Protein AF-0000000079811319 (afdb_homodimer)

pLDDT: mean 85.71, std 18.46, range [26.39, 98.38]

Sequence (276 aa):
MKHHLLALVACATTTLAWANPDFKNVPPSMQKSLHGISAAQFDGGVLRAQMNKPEVTELVYNTFVFHNICAQQWHDPAQFARLGLTRVELFNAAGTQGFAFDARGDVCEEMGKLGKNFRTFIGKYTQACSASTCPPQRMKHHLLALVACATTTLAWANPDFKNVPPSMQKSLHGISAAQFDGGVLRAQMNKPEVTELVYNTFVFHNICAQQWHDPAQFARLGLTRVELFNAAGTQGFAFDARGDVCEEMGKLGKNFRTFIGKYTQACSASTCPPQR

Radius of gyration: 24.32 Å; Cα contacts (8 Å, |Δi|>4): 428; chains: 2; bounding box: 76×53×53 Å

Organism: NCBI:txid164759

Foldseek 3Di:
DPPPPPPPPPPPPPPPPPPQAAEAPDDPVLVVLPPQWRYWYDDPQEIETEGAAPDDDPVNVVCCCQRRQLVCCVVPVVVNVVSNHQKYWYAYHVRPDTDMDGRDSVVSVVVVVVVVVVVVVVVVQDFDDPPPDTDDGD/DPPPPPPPPPPPPPPPPPPQAAEAPDDPVLVVLPPQWRYWYDDPQEIETEGAAQDDDPVNVVCCCQRRQLVCCVVPVVVNVVSNHQKYWYAYHVRPDTDMDGRDSVVSVVVVVVVVVVVVVVVVQDFDDPPPDTDDGD

Structure (mmCIF, N/CA/C/O backbone):
data_AF-0000000079811319-model_v1
#
loop_
_entity.id
_entity.type
_entity.pdbx_description
1 polymer 'Beta/gamma crystallin'
#
loop_
_atom_site.group_PDB
_atom_site.id
_atom_site.type_symbol
_atom_site.label_atom_id
_atom_site.label_alt_id
_atom_site.label_comp_id
_atom_site.label_asym_id
_atom_site.label_entity_id
_atom_site.label_seq_id
_atom_site.pdbx_PDB_ins_code
_atom_site.Cartn_x
_atom_site.Cartn_y
_atom_site.Cartn_z
_atom_site.occupancy
_atom_site.B_iso_or_equiv
_atom_site.auth_seq_id
_atom_site.auth_comp_id
_atom_site.auth_asym_id
_atom_site.auth_atom_id
_atom_site.pdbx_PDB_model_num
ATOM 1 N N . MET A 1 1 ? -60.812 21.734 -28.281 1 26.58 1 MET A N 1
ATOM 2 C CA . MET A 1 1 ? -59.406 22.078 -28.141 1 26.58 1 MET A CA 1
ATOM 3 C C . MET A 1 1 ? -58.812 21.453 -26.875 1 26.58 1 MET A C 1
ATOM 5 O O . MET A 1 1 ? -58.969 22 -25.781 1 26.58 1 MET A O 1
ATOM 9 N N . LYS A 1 2 ? -59 20.047 -26.781 1 38.38 2 LYS A N 1
ATOM 10 C CA . LYS A 1 2 ? -58.438 19.234 -25.703 1 38.38 2 LYS A CA 1
ATOM 11 C C . LYS A 1 2 ? -56.938 19.422 -25.578 1 38.38 2 LYS A C 1
ATOM 13 O O . LYS A 1 2 ? -56.188 19.109 -26.5 1 38.38 2 LYS A O 1
ATOM 18 N N . HIS A 1 3 ? -56.531 20.562 -24.844 1 37.53 3 HIS A N 1
ATOM 19 C CA . HIS A 1 3 ? -55.156 20.906 -24.516 1 37.53 3 HIS A CA 1
ATOM 20 C C . HIS A 1 3 ? -54.5 19.797 -23.703 1 37.53 3 HIS A C 1
ATOM 22 O O . HIS A 1 3 ? -55 19.406 -22.641 1 37.53 3 HIS A O 1
ATOM 28 N N . HIS A 1 4 ? -53.938 18.781 -24.438 1 47.53 4 HIS A N 1
ATOM 29 C CA . HIS A 1 4 ? -53.031 17.797 -23.875 1 47.53 4 HIS A CA 1
ATOM 30 C C . HIS A 1 4 ? -51.906 18.5 -23.109 1 47.53 4 HIS A C 1
ATOM 32 O O . HIS A 1 4 ? -51.156 19.312 -23.672 1 47.53 4 HIS A O 1
ATOM 38 N N . LEU A 1 5 ? -52.031 18.766 -21.797 1 42.81 5 LEU A N 1
ATOM 39 C CA . LEU A 1 5 ? -51.031 19.188 -20.859 1 42.81 5 LEU A CA 1
ATOM 40 C C . LEU A 1 5 ? -49.875 18.188 -20.812 1 42.81 5 LEU A C 1
ATOM 42 O O . LEU A 1 5 ? -50.062 17.031 -20.422 1 42.81 5 LEU A O 1
ATOM 46 N N . LEU A 1 6 ? -49 18.219 -21.812 1 41.72 6 LEU A N 1
ATOM 47 C CA . LEU A 1 6 ? -47.719 17.484 -21.719 1 41.72 6 LEU A CA 1
ATOM 48 C C . LEU A 1 6 ? -46.938 17.922 -20.5 1 41.72 6 LEU A C 1
ATOM 50 O O . LEU A 1 6 ? -46.5 19.062 -20.406 1 41.72 6 LEU A O 1
ATOM 54 N N . ALA A 1 7 ? -47.219 17.297 -19.359 1 42.28 7 ALA A N 1
ATOM 55 C CA . ALA A 1 7 ? -46.375 17.484 -18.172 1 42.28 7 ALA A CA 1
ATOM 56 C C . ALA A 1 7 ? -44.938 17.094 -18.453 1 42.28 7 ALA A C 1
ATOM 58 O O . ALA A 1 7 ? -44.656 15.938 -18.828 1 42.28 7 ALA A O 1
ATOM 59 N N . LEU A 1 8 ? -44.125 18.078 -18.906 1 43.19 8 LEU A N 1
ATOM 60 C CA . LEU A 1 8 ? -42.688 17.922 -18.984 1 43.19 8 LEU A CA 1
ATOM 61 C C . LEU A 1 8 ? -42.125 17.453 -17.641 1 43.19 8 LEU A C 1
ATOM 63 O O . LEU A 1 8 ? -42.219 18.172 -16.641 1 43.19 8 LEU A O 1
ATOM 67 N N . VAL A 1 9 ? -42.031 16.156 -17.453 1 44.62 9 VAL A N 1
ATOM 68 C CA . VAL A 1 9 ? -41.312 15.586 -16.312 1 44.62 9 VAL A CA 1
ATOM 69 C C . VAL A 1 9 ? -39.875 16.047 -16.344 1 44.62 9 VAL A C 1
ATOM 71 O O . VAL A 1 9 ? -39.125 15.742 -17.297 1 44.62 9 VAL A O 1
ATOM 74 N N . ALA A 1 10 ? -39.594 17.219 -15.758 1 41.16 10 ALA A N 1
ATOM 75 C CA . ALA A 1 10 ? -38.219 17.656 -15.516 1 41.16 10 ALA A CA 1
ATOM 76 C C . ALA A 1 10 ? -37.438 16.594 -14.75 1 41.16 10 ALA A C 1
ATOM 78 O O . ALA A 1 10 ? -37.75 16.297 -13.602 1 41.16 10 ALA A O 1
ATOM 79 N N . CYS A 1 11 ? -36.875 15.641 -15.43 1 36.53 11 CYS A N 1
ATOM 80 C CA . CYS A 1 11 ? -35.875 14.766 -14.844 1 36.53 11 CYS A CA 1
ATOM 81 C C . CYS A 1 11 ? -34.719 15.578 -14.234 1 36.53 11 CYS A C 1
ATOM 83 O O . CYS A 1 11 ? -33.969 16.219 -14.961 1 36.53 11 CYS A O 1
ATOM 85 N N . ALA A 1 12 ? -34.938 16.094 -13.047 1 39.47 12 ALA A N 1
ATOM 86 C CA . ALA A 1 12 ? -33.781 16.625 -12.289 1 39.47 12 ALA A CA 1
ATOM 87 C C . ALA A 1 12 ? -32.625 15.633 -12.25 1 39.47 12 ALA A C 1
ATOM 89 O O . ALA A 1 12 ? -32.75 14.547 -11.68 1 39.47 12 ALA A O 1
ATOM 90 N N . THR A 1 13 ? -31.875 15.57 -13.297 1 38.94 13 THR A N 1
ATOM 91 C CA . THR A 1 13 ? -30.594 14.867 -13.203 1 38.94 13 THR A CA 1
ATOM 92 C C . THR A 1 13 ? -29.828 15.32 -11.969 1 38.94 13 THR A C 1
ATOM 94 O O . THR A 1 13 ? -29.453 16.484 -11.859 1 38.94 13 THR A O 1
ATOM 97 N N . THR A 1 14 ? -30.156 14.844 -10.789 1 41.91 14 THR A N 1
ATOM 98 C CA . THR A 1 14 ? -29.219 15 -9.695 1 41.91 14 THR A CA 1
ATOM 99 C C . THR A 1 14 ? -27.812 14.57 -10.125 1 41.91 14 THR A C 1
ATOM 101 O O . THR A 1 14 ? -27.578 13.391 -10.406 1 41.91 14 THR A O 1
ATOM 104 N N . THR A 1 15 ? -27.141 15.328 -10.914 1 37.97 15 THR A N 1
ATOM 105 C CA . THR A 1 15 ? -25.719 15.062 -11.07 1 37.97 15 THR A CA 1
ATOM 106 C C . THR A 1 15 ? -25.078 14.727 -9.727 1 37.97 15 THR A C 1
ATOM 108 O O . THR A 1 15 ? -25.281 15.445 -8.742 1 37.97 15 THR A O 1
ATOM 111 N N . LEU A 1 16 ? -25.109 13.492 -9.344 1 41.97 16 LEU A N 1
ATOM 112 C CA . LEU A 1 16 ? -24.156 13.164 -8.281 1 41.97 16 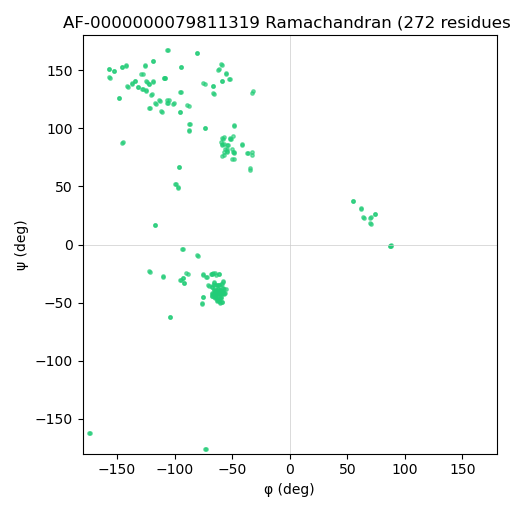LEU A CA 1
ATOM 113 C C . LEU A 1 16 ? -22.875 13.969 -8.43 1 41.97 16 LEU A C 1
ATOM 115 O O . LEU A 1 16 ? -22.141 13.797 -9.398 1 41.97 16 LEU A O 1
ATOM 119 N N . ALA A 1 17 ? -22.844 15.242 -8.289 1 39.66 17 ALA A N 1
ATOM 120 C CA . ALA A 1 17 ? -21.656 16.078 -8.242 1 39.66 17 ALA A CA 1
ATOM 121 C C . ALA A 1 17 ? -20.516 15.375 -7.488 1 39.66 17 ALA A C 1
ATOM 123 O O . ALA A 1 17 ? -20.688 14.992 -6.332 1 39.66 17 ALA A O 1
ATOM 124 N N . TRP A 1 18 ? -19.797 14.461 -8.055 1 47.38 18 TRP A N 1
ATOM 125 C CA . TRP A 1 18 ? -18.516 14.18 -7.406 1 47.38 18 TRP A CA 1
ATOM 126 C C . TRP A 1 18 ? -17.938 15.445 -6.777 1 47.38 18 TRP A C 1
ATOM 128 O O . TRP A 1 18 ? -17.688 16.422 -7.473 1 47.38 18 TRP A O 1
ATOM 138 N N . ALA A 1 19 ? -18.391 15.883 -5.688 1 54.03 19 ALA A N 1
ATOM 139 C CA . ALA A 1 19 ? -18.047 17.141 -5.027 1 54.03 19 ALA A CA 1
ATOM 140 C C . ALA A 1 19 ? -16.531 17.328 -4.945 1 54.03 19 ALA A C 1
ATOM 142 O O . ALA A 1 19 ? -15.797 16.391 -4.633 1 54.03 19 ALA A O 1
ATOM 143 N N . ASN A 1 20 ? -15.891 18.125 -5.758 1 70.81 20 ASN A N 1
ATOM 144 C CA . ASN A 1 20 ? -14.5 18.562 -5.652 1 70.81 20 ASN A CA 1
ATOM 145 C C . ASN A 1 20 ? -14.055 18.672 -4.199 1 70.81 20 ASN A C 1
ATOM 147 O O . ASN A 1 20 ? -14.844 19.062 -3.334 1 70.81 20 ASN A O 1
ATOM 151 N N . PRO A 1 21 ? -12.891 18.094 -3.938 1 82.5 21 PRO A N 1
ATOM 152 C CA . PRO A 1 21 ? -12.453 18.219 -2.545 1 82.5 21 PRO A CA 1
ATOM 153 C C . PRO A 1 21 ? -12.445 19.672 -2.062 1 82.5 21 PRO A C 1
ATOM 155 O O . PRO A 1 21 ? -12.242 20.578 -2.859 1 82.5 21 PRO A O 1
ATOM 158 N N . ASP A 1 22 ? -12.797 19.922 -0.883 1 92 22 ASP A N 1
ATOM 159 C CA . ASP A 1 22 ? -12.758 21.234 -0.231 1 92 22 ASP A CA 1
ATOM 160 C C . ASP A 1 22 ? -11.398 21.484 0.409 1 92 22 ASP A C 1
ATOM 162 O O . ASP A 1 22 ? -11.125 21 1.514 1 92 22 ASP A O 1
ATOM 166 N N . PHE A 1 23 ? -10.555 22.188 -0.285 1 95.62 23 PHE A N 1
ATOM 167 C CA . PHE A 1 23 ? -9.219 22.484 0.22 1 95.62 23 PHE A CA 1
ATOM 168 C C . PHE A 1 23 ? -9.117 23.922 0.694 1 95.62 23 PHE A C 1
ATOM 170 O O . PHE A 1 23 ? -9.445 24.844 -0.049 1 95.62 23 PHE A O 1
ATOM 177 N N . LYS A 1 24 ? -8.734 24.078 1.87 1 96.69 24 LYS A N 1
ATOM 178 C CA . LYS A 1 24 ? -8.508 25.406 2.443 1 96.69 24 LYS A CA 1
ATOM 179 C C . LYS A 1 24 ? -7.027 25.641 2.705 1 96.69 24 LYS A C 1
ATOM 181 O O . LYS A 1 24 ? -6.406 24.938 3.506 1 96.69 24 LYS A O 1
ATOM 186 N N . ASN A 1 25 ? -6.395 26.594 2.023 1 96.62 25 ASN A N 1
ATOM 187 C CA . ASN A 1 25 ? -5.012 27.016 2.209 1 96.62 25 ASN A CA 1
ATOM 188 C C . ASN A 1 25 ? -4.031 25.891 1.896 1 96.62 25 ASN A C 1
ATOM 190 O O . ASN A 1 25 ? -2.943 25.844 2.473 1 96.62 25 ASN A O 1
ATOM 194 N N . VAL A 1 26 ? -4.41 24.953 1.11 1 96.56 26 VAL A N 1
ATOM 195 C CA . VAL A 1 26 ? -3.52 23.859 0.715 1 96.56 26 VAL A CA 1
ATOM 196 C C . VAL A 1 26 ? -2.748 24.266 -0.542 1 96.56 26 VAL A C 1
ATOM 198 O O . VAL A 1 26 ? -3.348 24.547 -1.582 1 96.56 26 VAL A O 1
ATOM 201 N N . PRO A 1 27 ? -1.445 24.281 -0.383 1 94.25 27 PRO A N 1
ATOM 202 C CA . PRO A 1 27 ? -0.674 24.641 -1.574 1 94.25 27 PRO A CA 1
ATOM 203 C C . PRO A 1 27 ? -0.994 23.75 -2.775 1 94.25 27 PRO A C 1
ATOM 205 O O . PRO A 1 27 ? -1.203 22.547 -2.619 1 94.25 27 PRO A O 1
ATOM 208 N N . PRO A 1 28 ? -0.945 24.281 -4.004 1 91.31 28 PRO A N 1
ATOM 209 C CA . PRO A 1 28 ? -1.26 23.516 -5.207 1 91.31 28 PRO A CA 1
ATOM 210 C C . PRO A 1 28 ? -0.373 22.281 -5.371 1 91.31 28 PRO A C 1
ATOM 212 O O . PRO A 1 28 ? -0.847 21.219 -5.801 1 91.31 28 PRO A O 1
ATOM 215 N N . SER A 1 29 ? 0.838 22.422 -5.012 1 88.62 29 SER A N 1
ATOM 216 C CA . SER A 1 29 ? 1.782 21.312 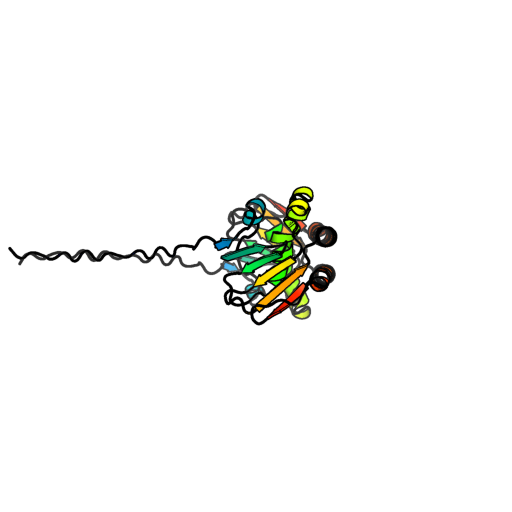-5.164 1 88.62 29 SER A CA 1
ATOM 217 C C . SER A 1 29 ? 1.395 20.141 -4.285 1 88.62 29 SER A C 1
ATOM 219 O O . SER A 1 29 ? 1.738 18.984 -4.586 1 88.62 29 SER A O 1
ATOM 221 N N . MET A 1 30 ? 0.666 20.391 -3.215 1 91.94 30 MET A N 1
ATOM 222 C CA . MET A 1 30 ? 0.247 19.328 -2.309 1 91.94 30 MET A CA 1
ATOM 223 C C . MET A 1 30 ? -1.1 18.75 -2.732 1 91.94 30 MET A C 1
ATOM 225 O O . MET A 1 30 ? -1.4 17.594 -2.445 1 91.94 30 MET A O 1
ATOM 229 N N . GLN A 1 31 ? -1.878 19.453 -3.408 1 93.31 31 GLN A N 1
ATOM 230 C CA . GLN A 1 31 ? -3.234 19.047 -3.758 1 93.31 31 GLN A CA 1
ATOM 231 C C . GLN A 1 31 ? -3.225 17.828 -4.688 1 93.31 31 GLN A C 1
ATOM 233 O O . GLN A 1 31 ? -4.066 16.938 -4.562 1 93.31 31 GLN A O 1
ATOM 238 N N . LYS A 1 32 ? -2.238 17.781 -5.484 1 85.44 32 LYS A N 1
ATOM 239 C CA . LYS A 1 32 ? -2.154 16.719 -6.48 1 85.44 32 LYS A CA 1
ATOM 240 C C . LYS A 1 32 ? -1.935 15.352 -5.82 1 85.44 32 LYS A C 1
ATOM 242 O O . LYS A 1 32 ? -2.338 14.32 -6.359 1 85.44 32 LYS A O 1
ATOM 247 N N . SER A 1 33 ? -1.39 15.375 -4.691 1 89.44 33 SER A N 1
ATOM 248 C CA . SER A 1 33 ? -1.042 14.125 -4.027 1 89.44 33 SER A CA 1
ATOM 249 C C . SER A 1 33 ? -2.162 13.664 -3.102 1 89.44 33 SER A C 1
ATOM 251 O O . SER A 1 33 ? -2.107 12.555 -2.561 1 89.44 33 SER A O 1
ATOM 253 N N . LEU A 1 34 ? -3.199 14.406 -2.943 1 93.25 34 LEU A N 1
ATOM 254 C CA . LEU A 1 34 ? -4.246 14.109 -1.969 1 93.25 34 LEU A CA 1
ATOM 255 C C . LEU A 1 34 ? -5.434 13.422 -2.635 1 93.25 34 LEU A C 1
ATOM 257 O O . LEU A 1 34 ? -6.582 13.797 -2.398 1 93.25 34 LEU A O 1
ATOM 261 N N . HIS A 1 35 ? -5.074 12.398 -3.33 1 84.94 35 HIS A N 1
ATOM 262 C CA . HIS A 1 35 ? -6.133 11.586 -3.912 1 84.94 35 HIS A CA 1
ATOM 263 C C . HIS A 1 35 ? -6.945 10.883 -2.828 1 84.94 35 HIS A C 1
ATOM 265 O O . HIS A 1 35 ? -6.383 10.391 -1.847 1 84.94 35 HIS A O 1
ATOM 271 N N . GLY A 1 36 ? -8.266 10.922 -3.031 1 85.69 36 GLY A N 1
ATOM 272 C CA . GLY A 1 36 ? -9.141 10.234 -2.09 1 85.69 36 GLY A CA 1
ATOM 273 C C . GLY A 1 36 ? -9.523 11.094 -0.896 1 85.69 36 GLY A C 1
ATOM 274 O O . GLY A 1 36 ? -10.289 10.656 -0.035 1 85.69 36 GLY A O 1
ATOM 275 N N . ILE A 1 37 ? -9.039 12.258 -0.847 1 94.31 37 ILE A N 1
ATOM 276 C CA . ILE A 1 37 ? -9.32 13.172 0.255 1 94.31 37 ILE A CA 1
ATOM 277 C C . ILE A 1 37 ? -10.484 14.094 -0.12 1 94.31 37 ILE A C 1
ATOM 279 O O . ILE A 1 37 ? -10.508 14.656 -1.217 1 94.31 37 ILE A O 1
ATOM 283 N N . SER A 1 38 ? -11.406 14.18 0.772 1 95.38 38 SER A N 1
ATOM 284 C CA . SER A 1 38 ? -12.609 14.953 0.49 1 95.38 38 SER A CA 1
ATOM 285 C C . SER A 1 38 ? -12.461 16.391 0.966 1 95.38 38 SER A C 1
ATOM 287 O O . SER A 1 38 ? -13.094 17.297 0.422 1 95.38 38 SER A O 1
ATOM 289 N N . ALA A 1 39 ? -11.703 16.531 1.947 1 96.94 39 ALA A N 1
ATOM 290 C CA . ALA A 1 39 ? -11.453 17.875 2.486 1 96.94 39 ALA A CA 1
ATOM 291 C C . ALA A 1 39 ? -10.078 17.938 3.158 1 96.94 39 ALA A C 1
ATOM 293 O O . ALA A 1 39 ? -9.602 16.938 3.701 1 96.94 39 ALA A O 1
ATOM 294 N N . ALA A 1 40 ? -9.484 19.188 3.076 1 98.19 40 ALA A N 1
ATOM 295 C CA . ALA A 1 40 ? -8.195 19.375 3.746 1 98.19 40 ALA A CA 1
ATOM 296 C C . ALA A 1 40 ? -7.957 20.844 4.062 1 98.19 40 ALA A C 1
ATOM 298 O O . ALA A 1 40 ? -8.469 21.734 3.373 1 98.19 40 ALA A O 1
ATOM 299 N N . GLN A 1 41 ? -7.246 21.031 5.062 1 97.75 41 GLN A N 1
ATOM 300 C CA . GLN A 1 41 ? -6.805 22.359 5.477 1 97.75 41 GLN A CA 1
ATOM 301 C C . GLN A 1 41 ? -5.34 22.344 5.895 1 97.75 41 GLN A C 1
ATOM 303 O O . GLN A 1 41 ? -4.883 21.391 6.551 1 97.75 41 GLN A O 1
ATOM 308 N N . PHE A 1 42 ? -4.672 23.328 5.496 1 97.56 42 PHE A N 1
ATOM 309 C CA . PHE A 1 42 ? -3.262 23.469 5.836 1 97.56 42 PHE A CA 1
ATOM 310 C C . PHE A 1 42 ? -3.016 24.781 6.59 1 97.56 42 PHE A C 1
ATOM 312 O O . PHE A 1 42 ? -3.275 25.859 6.066 1 97.56 42 PHE A O 1
ATOM 319 N N . ASP A 1 43 ? -2.561 24.609 7.816 1 95.81 43 ASP A N 1
ATOM 320 C CA . ASP A 1 43 ? -2.285 25.781 8.664 1 95.81 43 ASP A CA 1
ATOM 321 C C . ASP A 1 43 ? -1.122 25.5 9.609 1 95.81 43 ASP A C 1
ATOM 323 O O . ASP A 1 43 ? -1.127 24.5 10.336 1 95.81 43 ASP A O 1
ATOM 327 N N . GLY A 1 44 ? -0.089 26.422 9.57 1 93.88 44 GLY A N 1
ATOM 328 C CA . GLY A 1 44 ? 1.019 26.328 10.508 1 93.88 44 GLY A CA 1
ATOM 329 C C . GLY A 1 44 ? 1.807 25.031 10.375 1 93.88 44 GLY A C 1
ATOM 330 O O . GLY A 1 44 ? 2.232 24.453 11.375 1 93.88 44 GLY A O 1
ATOM 331 N N . GLY A 1 45 ? 1.89 24.484 9.195 1 95.25 45 GLY A N 1
ATOM 332 C CA . GLY A 1 45 ? 2.656 23.281 8.961 1 95.25 45 GLY A CA 1
ATOM 333 C C . GLY A 1 45 ? 1.854 22.016 9.188 1 95.25 45 GLY A C 1
ATOM 334 O O . GLY A 1 45 ? 2.377 20.906 9.039 1 95.25 45 GLY A O 1
ATOM 335 N N . VAL A 1 46 ? 0.57 22.203 9.586 1 96.62 46 VAL A N 1
ATOM 336 C CA . VAL A 1 46 ? -0.279 21.047 9.852 1 96.62 46 VAL A CA 1
ATOM 337 C C . VAL A 1 46 ? -1.287 20.875 8.719 1 96.62 46 VAL A C 1
ATOM 339 O O . VAL A 1 46 ? -2.043 21.797 8.406 1 96.62 46 VAL A O 1
ATOM 342 N N . LEU A 1 47 ? -1.265 19.734 8.094 1 97.69 47 LEU A N 1
ATOM 343 C CA . LEU A 1 47 ? -2.301 19.359 7.141 1 97.69 47 LEU A CA 1
ATOM 344 C C . LEU A 1 47 ? -3.373 18.516 7.82 1 97.69 47 LEU A C 1
ATOM 346 O O . LEU A 1 47 ? -3.096 17.391 8.273 1 97.69 47 LEU A O 1
ATOM 350 N N . ARG A 1 48 ? -4.496 19.016 7.914 1 98.06 48 ARG A N 1
ATOM 351 C CA . ARG A 1 48 ? -5.645 18.234 8.375 1 98.06 48 ARG A CA 1
ATOM 352 C C . ARG A 1 48 ? -6.504 17.781 7.195 1 98.06 48 ARG A C 1
ATOM 354 O O . ARG A 1 48 ? -7.016 18.609 6.441 1 98.06 48 ARG A O 1
ATOM 361 N N . ALA A 1 49 ? -6.68 16.516 7.047 1 98.19 49 ALA A N 1
ATOM 362 C CA . ALA A 1 49 ? -7.406 15.945 5.914 1 98.19 49 ALA A CA 1
ATOM 363 C C . ALA A 1 49 ? -8.531 15.031 6.383 1 98.19 49 ALA A C 1
ATOM 365 O O . ALA A 1 49 ? -8.461 14.469 7.48 1 98.19 49 ALA A O 1
ATOM 366 N N . GLN A 1 50 ? -9.516 14.938 5.516 1 97.75 50 GLN A N 1
ATOM 367 C CA . GLN A 1 50 ? -10.664 14.078 5.77 1 97.75 50 GLN A CA 1
ATOM 368 C C . GLN A 1 50 ? -10.977 13.203 4.555 1 97.75 50 GLN A C 1
ATOM 370 O O . GLN A 1 50 ? -10.938 13.68 3.418 1 97.75 50 GLN A O 1
ATOM 375 N N . MET A 1 51 ? -11.211 11.992 4.902 1 96.12 51 MET A N 1
ATOM 376 C CA . MET A 1 51 ? -11.617 11.109 3.809 1 96.12 51 MET A CA 1
ATOM 377 C C . MET A 1 51 ? -13.109 10.797 3.883 1 96.12 51 MET A C 1
ATOM 379 O O . MET A 1 51 ? -13.758 11.094 4.887 1 96.12 51 MET A O 1
ATOM 383 N N . ASN A 1 52 ? -13.609 10.219 2.785 1 94.12 52 ASN A N 1
ATOM 384 C CA . ASN A 1 52 ? -15.023 9.867 2.719 1 94.12 52 ASN A CA 1
ATOM 385 C C . ASN A 1 52 ? -15.25 8.398 3.059 1 94.12 52 ASN A C 1
ATOM 387 O O . ASN A 1 52 ? -15.898 7.672 2.299 1 94.12 52 ASN A O 1
ATOM 391 N N . LYS A 1 53 ? -14.695 7.938 4.109 1 92.75 53 LYS A N 1
ATOM 392 C CA . LYS A 1 53 ? -14.859 6.59 4.652 1 92.75 53 LYS A CA 1
ATOM 393 C C . LYS A 1 53 ? -15.25 6.633 6.129 1 92.75 53 LYS A C 1
ATOM 395 O O . LYS A 1 53 ? -14.82 7.527 6.859 1 92.75 53 LYS A O 1
ATOM 400 N N . PRO A 1 54 ? -16.031 5.68 6.504 1 95.56 54 PRO A N 1
ATOM 401 C CA . PRO A 1 54 ? -16.484 5.711 7.895 1 95.56 54 PRO A CA 1
ATOM 402 C C . PRO A 1 54 ? -15.359 5.488 8.898 1 95.56 54 PRO A C 1
ATOM 404 O O . PRO A 1 54 ? -15.461 5.891 10.055 1 95.56 54 PRO A O 1
ATOM 407 N N . GLU A 1 55 ? -14.273 4.785 8.391 1 96.12 55 GLU A N 1
ATOM 408 C CA . GLU A 1 55 ? -13.148 4.48 9.266 1 96.12 55 GLU A CA 1
ATOM 409 C C . GLU A 1 55 ? -11.82 4.613 8.523 1 96.12 55 GLU A C 1
ATOM 411 O O . GLU A 1 55 ? -11.703 4.203 7.371 1 96.12 55 GLU A O 1
ATOM 416 N N . VAL A 1 56 ? -10.875 5.23 9.219 1 95.69 56 VAL A N 1
ATOM 417 C CA . VAL A 1 56 ? -9.492 5.18 8.758 1 95.69 56 VAL A CA 1
ATOM 418 C C . VAL A 1 56 ? -8.805 3.936 9.32 1 95.69 56 VAL A C 1
ATOM 420 O O . VAL A 1 56 ? -8.352 3.934 10.469 1 95.69 56 VAL A O 1
ATOM 423 N N . THR A 1 57 ? -8.633 2.957 8.492 1 89.81 57 THR A N 1
ATOM 424 C CA . THR A 1 57 ? -7.938 1.751 8.922 1 89.81 57 THR A CA 1
ATOM 425 C C . THR A 1 57 ? -6.426 1.959 8.891 1 89.81 57 THR A C 1
ATOM 427 O O . THR A 1 57 ? -5.941 2.918 8.281 1 89.81 57 THR A O 1
ATOM 430 N N . GLU A 1 58 ? -5.738 1.109 9.508 1 86.31 58 GLU A N 1
ATOM 431 C CA . GLU A 1 58 ? -4.281 1.174 9.484 1 86.31 58 GLU A CA 1
ATOM 432 C C . GLU A 1 58 ? -3.752 1.067 8.055 1 86.31 58 GLU A C 1
ATOM 434 O O . GLU A 1 58 ? -2.797 1.756 7.684 1 86.31 58 GLU A O 1
ATOM 439 N N . LEU A 1 59 ? -4.348 0.224 7.273 1 81.06 59 LEU A N 1
ATOM 440 C CA . LEU A 1 59 ? -3.9 0.038 5.898 1 81.06 59 LEU A CA 1
ATOM 441 C C . LEU A 1 59 ? -4.066 1.323 5.094 1 81.06 59 LEU A C 1
ATOM 443 O O . LEU A 1 59 ? -3.152 1.736 4.379 1 81.06 59 LEU A O 1
ATOM 447 N N . VAL A 1 60 ? -5.191 1.882 5.215 1 85.44 60 VAL A N 1
ATOM 448 C CA . VAL A 1 60 ? -5.469 3.127 4.508 1 85.44 60 VAL A CA 1
ATOM 449 C C . VAL A 1 60 ? -4.504 4.215 4.977 1 85.44 60 VAL A C 1
ATOM 451 O O . VAL A 1 60 ? -3.932 4.941 4.16 1 85.44 60 VAL A O 1
ATOM 454 N N . TYR A 1 61 ? -4.375 4.281 6.266 1 93 61 TYR A N 1
ATOM 455 C CA . TYR A 1 61 ? -3.514 5.289 6.871 1 93 61 TYR A CA 1
ATOM 456 C C . TYR A 1 61 ? -2.072 5.125 6.406 1 93 61 TYR A C 1
ATOM 458 O O . TYR A 1 61 ? -1.436 6.09 5.98 1 93 61 TYR A O 1
ATOM 466 N N . ASN A 1 62 ? -1.543 3.939 6.473 1 89.56 62 ASN A N 1
ATOM 467 C CA . ASN A 1 62 ? -0.169 3.668 6.066 1 89.56 62 ASN A CA 1
ATOM 468 C C . ASN A 1 62 ? 0.054 3.996 4.59 1 89.56 62 ASN A C 1
ATOM 470 O O . ASN A 1 62 ? 1.095 4.543 4.223 1 89.56 62 ASN A O 1
ATOM 474 N N . THR A 1 63 ? -0.919 3.68 3.797 1 85.44 63 THR A N 1
ATOM 475 C CA . THR A 1 63 ? -0.846 3.996 2.375 1 85.44 63 THR A CA 1
ATOM 476 C C . THR A 1 63 ? -0.816 5.508 2.158 1 85.44 63 THR A C 1
ATOM 478 O O . THR A 1 63 ? -0.028 6.008 1.354 1 85.44 63 THR A O 1
ATOM 481 N N . PHE A 1 64 ? -1.65 6.176 2.828 1 92.19 64 PHE A N 1
ATOM 482 C CA . PHE A 1 64 ? -1.712 7.629 2.736 1 92.19 64 PHE A CA 1
ATOM 483 C C . PHE A 1 64 ? -0.376 8.258 3.119 1 92.19 64 PHE A C 1
ATOM 485 O O . PHE A 1 64 ? 0.147 9.109 2.396 1 92.19 64 PHE A O 1
ATOM 492 N N . VAL A 1 65 ? 0.175 7.832 4.266 1 94.62 65 VAL A N 1
ATOM 493 C CA . VAL A 1 65 ? 1.437 8.383 4.754 1 94.62 65 VAL A CA 1
ATOM 494 C C . VAL A 1 65 ? 2.547 8.109 3.742 1 94.62 65 VAL A C 1
ATOM 496 O O . VAL A 1 65 ? 3.328 9.008 3.414 1 94.62 65 VAL A O 1
ATOM 499 N N . PHE A 1 66 ? 2.547 6.996 3.227 1 90.31 66 PHE A N 1
ATOM 500 C CA . PHE A 1 66 ? 3.631 6.574 2.35 1 90.31 66 PHE A CA 1
ATOM 501 C C . PHE A 1 66 ? 3.502 7.223 0.976 1 90.31 66 PHE A C 1
ATOM 503 O O . PHE A 1 66 ? 4.422 7.902 0.515 1 90.31 66 PHE A O 1
ATOM 510 N N . HIS A 1 67 ? 2.338 7.117 0.4 1 88.25 67 HIS A N 1
ATOM 511 C CA . HIS A 1 67 ? 2.199 7.473 -1.007 1 88.25 67 HIS A CA 1
ATOM 512 C C . HIS A 1 67 ? 1.803 8.938 -1.169 1 88.25 67 HIS A C 1
ATOM 514 O O . HIS A 1 67 ? 2.201 9.586 -2.137 1 88.25 67 HIS A O 1
ATOM 520 N N . ASN A 1 68 ? 1.049 9.414 -0.25 1 92.19 68 ASN A N 1
ATOM 521 C CA . ASN A 1 68 ? 0.525 10.766 -0.45 1 92.19 68 ASN A CA 1
ATOM 522 C C . ASN A 1 68 ? 1.401 11.812 0.229 1 92.19 68 ASN A C 1
ATOM 524 O O . ASN A 1 68 ? 1.494 12.945 -0.241 1 92.19 68 ASN A O 1
ATOM 528 N N . ILE A 1 69 ? 2.016 11.43 1.295 1 95.44 69 ILE A N 1
ATOM 529 C CA . ILE A 1 69 ? 2.75 12.414 2.08 1 95.44 69 ILE A CA 1
ATOM 530 C C . ILE A 1 69 ? 4.25 12.266 1.825 1 95.44 69 ILE A C 1
ATOM 532 O O . ILE A 1 69 ? 4.852 13.086 1.138 1 95.44 69 ILE A O 1
ATOM 536 N N . CYS A 1 70 ? 4.805 11.117 2.166 1 95.38 70 CYS A N 1
ATOM 537 C CA . CYS A 1 70 ? 6.258 10.977 2.146 1 95.38 70 CYS A CA 1
ATOM 538 C C . CYS A 1 70 ? 6.773 10.844 0.719 1 95.38 70 CYS A C 1
ATOM 540 O O . CYS A 1 70 ? 7.898 11.25 0.421 1 95.38 70 CYS A O 1
ATOM 542 N N . ALA A 1 71 ? 5.992 10.383 -0.126 1 92.06 71 ALA A N 1
ATOM 543 C CA . ALA A 1 71 ? 6.398 10.297 -1.526 1 92.06 71 ALA A CA 1
ATOM 544 C C . ALA A 1 71 ? 6.781 11.672 -2.072 1 92.06 71 ALA A C 1
ATOM 546 O O . ALA A 1 71 ? 7.664 11.781 -2.928 1 92.06 71 ALA A O 1
ATOM 547 N N . GLN A 1 72 ? 6.188 12.672 -1.604 1 92.38 72 GLN A N 1
ATOM 548 C CA . GLN A 1 72 ? 6.527 14.023 -2.037 1 92.38 72 GLN A CA 1
ATOM 549 C C . GLN A 1 72 ? 7.957 14.383 -1.648 1 92.38 72 GLN A C 1
ATOM 551 O O . GLN A 1 72 ? 8.664 15.047 -2.406 1 92.38 72 GLN A O 1
ATOM 556 N N . GLN A 1 73 ? 8.289 13.953 -0.454 1 93.88 73 GLN A N 1
ATOM 557 C CA . GLN A 1 73 ? 9.656 14.188 0.007 1 93.88 73 GLN A CA 1
ATOM 558 C C . GLN A 1 73 ? 10.664 13.438 -0.86 1 93.88 73 GLN A C 1
ATOM 560 O O . GLN A 1 73 ? 11.727 13.961 -1.181 1 93.88 73 GLN A O 1
ATOM 565 N N . TRP A 1 74 ? 10.352 12.25 -1.261 1 91.94 74 TRP A N 1
ATOM 566 C CA . TRP A 1 74 ? 11.258 11.445 -2.072 1 91.94 74 TRP A CA 1
ATOM 567 C C . TRP A 1 74 ? 11.367 12 -3.486 1 91.94 74 TRP A C 1
ATOM 569 O O . TRP A 1 74 ? 12.445 11.969 -4.094 1 91.94 74 TRP A O 1
ATOM 579 N N . HIS A 1 75 ? 10.273 12.531 -4.004 1 90.25 75 HIS A N 1
ATOM 580 C CA . HIS A 1 75 ? 10.234 13.055 -5.363 1 90.25 75 HIS A CA 1
ATOM 581 C C . HIS A 1 75 ? 10.938 14.398 -5.457 1 90.25 75 HIS A C 1
ATOM 583 O O . HIS A 1 75 ? 11.672 14.656 -6.418 1 90.25 75 HIS A O 1
ATOM 589 N N . ASP A 1 76 ? 10.648 15.242 -4.512 1 93.38 76 ASP A N 1
ATOM 590 C CA . ASP A 1 76 ? 11.211 16.594 -4.504 1 93.38 76 ASP A CA 1
ATOM 591 C C . ASP A 1 76 ? 11.477 17.062 -3.08 1 93.38 76 ASP A C 1
ATOM 593 O O . ASP A 1 76 ? 10.688 17.828 -2.514 1 93.38 76 ASP A O 1
ATOM 597 N N . PRO A 1 77 ? 12.648 16.766 -2.553 1 93.81 77 PRO A N 1
ATOM 598 C CA . PRO A 1 77 ? 12.969 17.094 -1.162 1 93.81 77 PRO A CA 1
ATOM 599 C C . PRO A 1 77 ? 12.977 18.594 -0.899 1 93.81 77 PRO A C 1
ATOM 601 O O . PRO A 1 77 ? 12.578 19.047 0.178 1 93.81 77 PRO A O 1
ATOM 604 N N . ALA A 1 78 ? 13.414 19.312 -1.898 1 95 78 ALA A N 1
ATOM 605 C CA . ALA A 1 78 ? 13.484 20.75 -1.716 1 95 78 ALA A CA 1
ATOM 606 C C . ALA A 1 78 ? 12.086 21.359 -1.604 1 95 78 ALA A C 1
ATOM 608 O O . ALA A 1 78 ? 11.828 22.188 -0.734 1 95 78 ALA A O 1
ATOM 609 N N . GLN A 1 79 ? 11.242 20.938 -2.445 1 93.81 79 GLN A N 1
ATOM 610 C CA . GLN A 1 79 ? 9.867 21.422 -2.393 1 93.81 79 GLN A CA 1
ATOM 611 C C . GLN A 1 79 ? 9.18 20.984 -1.1 1 93.81 79 GLN A C 1
ATOM 613 O O . GLN A 1 79 ? 8.422 21.766 -0.502 1 93.81 79 GLN A O 1
ATOM 618 N N . PHE A 1 80 ? 9.422 19.797 -0.745 1 95.31 80 PHE A N 1
ATOM 619 C CA . PHE A 1 80 ? 8.844 19.281 0.491 1 95.31 80 PHE A CA 1
ATOM 620 C C . PHE A 1 80 ? 9.266 20.125 1.683 1 95.31 80 PHE A C 1
ATOM 622 O O . PHE A 1 80 ? 8.445 20.469 2.531 1 95.31 80 PHE A O 1
ATOM 629 N N . ALA A 1 81 ? 10.516 20.516 1.695 1 94.88 81 ALA A N 1
ATOM 630 C CA . ALA A 1 81 ? 11.047 21.328 2.783 1 94.88 81 ALA A CA 1
ATOM 631 C C . ALA A 1 81 ? 10.406 22.703 2.797 1 94.88 81 ALA A C 1
ATOM 633 O O . ALA A 1 81 ? 10.125 23.266 3.863 1 94.88 81 ALA A O 1
ATOM 634 N N . ARG A 1 82 ? 10.102 23.25 1.687 1 94.75 82 ARG A N 1
ATOM 635 C CA . ARG A 1 82 ? 9.539 24.594 1.572 1 94.75 82 ARG A CA 1
ATOM 636 C C . ARG A 1 82 ? 8.102 24.625 2.061 1 94.75 82 ARG A C 1
ATOM 638 O O . ARG A 1 82 ? 7.605 25.672 2.492 1 94.75 82 ARG A O 1
ATOM 645 N N . LEU A 1 83 ? 7.438 23.547 1.959 1 93.62 83 LEU A N 1
ATOM 646 C CA . LEU A 1 83 ? 6.059 23.469 2.434 1 93.62 83 LEU A CA 1
ATOM 647 C C . LEU A 1 83 ? 5.984 23.734 3.934 1 93.62 83 LEU A C 1
ATOM 649 O O . LEU A 1 83 ? 4.969 24.219 4.434 1 93.62 83 LEU A O 1
ATOM 653 N N . GLY A 1 84 ? 7.023 23.281 4.605 1 94.19 84 GLY A N 1
ATOM 654 C CA . GLY A 1 84 ? 7.035 23.438 6.051 1 94.19 84 GLY A CA 1
ATOM 655 C C . GLY A 1 84 ? 6.098 22.484 6.766 1 94.19 84 GLY A C 1
ATOM 656 O O . GLY A 1 84 ? 5.586 22.797 7.844 1 94.19 84 GLY A O 1
ATOM 657 N N . LEU A 1 85 ? 5.836 21.359 6.152 1 95.19 85 LEU A N 1
ATOM 658 C CA . LEU A 1 85 ? 4.961 20.359 6.754 1 95.19 85 LEU A CA 1
ATOM 659 C C . LEU A 1 85 ? 5.602 19.766 8 1 95.19 85 LEU A C 1
ATOM 661 O O . LEU A 1 85 ? 6.75 19.312 7.961 1 95.19 85 LEU A O 1
ATOM 665 N N . THR A 1 86 ? 4.836 19.734 9.109 1 95.38 86 THR A N 1
ATOM 666 C CA . THR A 1 86 ? 5.352 19.172 10.344 1 95.38 86 THR A CA 1
ATOM 667 C C . THR A 1 86 ? 4.461 18.031 10.836 1 95.38 86 THR A C 1
ATOM 669 O O . THR A 1 86 ? 4.918 17.141 11.555 1 95.38 86 THR A O 1
ATOM 672 N N . ARG A 1 87 ? 3.221 18.125 10.344 1 96.44 87 ARG A N 1
ATOM 673 C CA . ARG A 1 87 ? 2.26 17.141 10.844 1 96.44 87 ARG A CA 1
ATOM 674 C C . ARG A 1 87 ? 1.109 16.953 9.859 1 96.44 87 ARG A C 1
ATOM 676 O O . ARG A 1 87 ? 0.685 17.906 9.203 1 96.44 87 ARG A O 1
ATOM 683 N N . VAL A 1 88 ? 0.657 15.734 9.773 1 97.75 88 VAL A N 1
ATOM 684 C CA . VAL A 1 88 ? -0.537 15.422 8.992 1 97.75 88 VAL A CA 1
ATOM 685 C C . VAL A 1 88 ? -1.558 14.703 9.875 1 97.75 88 VAL A C 1
ATOM 687 O O . VAL A 1 88 ? -1.205 13.797 10.625 1 97.75 88 VAL A O 1
ATOM 690 N N . GLU A 1 89 ? -2.752 15.141 9.82 1 98.06 89 GLU A N 1
ATOM 691 C CA . GLU A 1 89 ? -3.883 14.516 10.492 1 98.06 89 GLU A CA 1
ATOM 692 C C . GLU A 1 89 ? -4.914 14.008 9.484 1 98.06 89 GLU A C 1
ATOM 694 O O . GLU A 1 89 ? -5.418 14.773 8.672 1 98.06 89 GLU A O 1
ATOM 699 N N . LEU A 1 90 ? -5.18 12.695 9.531 1 98.12 90 LEU A N 1
ATOM 700 C CA . LEU A 1 90 ? -6.16 12.086 8.633 1 98.12 90 LEU A CA 1
ATOM 701 C C . LEU A 1 90 ? -7.371 11.586 9.406 1 98.12 90 LEU A C 1
ATOM 703 O O . LEU A 1 90 ? -7.238 10.734 10.297 1 98.12 90 LEU A O 1
ATOM 707 N N . PHE A 1 91 ? -8.562 12.086 9.008 1 98.38 91 PHE A N 1
ATOM 708 C CA . PHE A 1 91 ? -9.789 11.734 9.703 1 98.38 91 PHE A CA 1
ATOM 709 C C . PHE A 1 91 ? -10.758 11.016 8.773 1 98.38 91 PHE A C 1
ATOM 711 O O . PHE A 1 91 ? -10.68 11.172 7.551 1 98.38 91 PHE A O 1
ATOM 718 N N . ASN A 1 92 ? -11.625 10.289 9.43 1 97.56 92 ASN A N 1
ATOM 719 C CA . ASN A 1 92 ? -12.711 9.664 8.688 1 97.56 92 ASN A CA 1
ATOM 720 C C . ASN A 1 92 ? -13.75 10.68 8.242 1 97.56 92 ASN A C 1
ATOM 722 O O . ASN A 1 92 ? -13.602 11.883 8.5 1 97.56 92 ASN A O 1
ATOM 726 N N . ALA A 1 93 ? -14.734 10.203 7.68 1 96.69 93 ALA A N 1
ATOM 727 C CA . ALA A 1 93 ? -15.75 11.07 7.09 1 96.69 93 ALA A CA 1
ATOM 728 C C . ALA A 1 93 ? -16.422 11.938 8.156 1 96.69 93 ALA A C 1
ATOM 730 O O . ALA A 1 93 ? -16.703 13.109 7.91 1 96.69 93 ALA A O 1
ATOM 731 N N . ALA A 1 94 ? -16.656 11.406 9.312 1 96.5 94 ALA A N 1
ATOM 732 C CA . ALA A 1 94 ? -17.328 12.109 10.398 1 96.5 94 ALA A CA 1
ATOM 733 C C . ALA A 1 94 ? -16.359 13.047 11.125 1 96.5 94 ALA A C 1
ATOM 735 O O . ALA A 1 94 ? -16.781 13.852 11.961 1 96.5 94 ALA A O 1
ATOM 736 N N . GLY A 1 95 ? -15.133 12.906 10.812 1 96.69 95 GLY A N 1
ATOM 737 C CA . GLY A 1 95 ? -14.148 13.727 11.492 1 96.69 95 GLY A CA 1
ATOM 738 C C . GLY A 1 95 ? -13.953 13.344 12.945 1 96.69 95 GLY A C 1
ATOM 739 O O . GLY A 1 95 ? -13.492 14.156 13.75 1 96.69 95 GLY A O 1
ATOM 740 N N . THR A 1 96 ? -14.281 12.102 13.281 1 97.19 96 THR A N 1
ATOM 741 C CA . THR A 1 96 ? -14.297 11.75 14.703 1 97.19 96 THR A CA 1
ATOM 742 C C . THR A 1 96 ? -13.148 10.805 15.039 1 97.19 96 THR A C 1
ATOM 744 O O . THR A 1 96 ? -12.742 10.703 16.203 1 97.19 96 THR A O 1
ATOM 747 N N . GLN A 1 97 ? -12.703 10.031 14.078 1 98.06 97 GLN A N 1
ATOM 748 C CA . GLN A 1 97 ? -11.656 9.031 14.25 1 98.06 97 GLN A CA 1
ATOM 749 C C . GLN A 1 97 ? -10.547 9.203 13.219 1 98.06 97 GLN A C 1
ATOM 751 O O . GLN A 1 97 ? -10.812 9.469 12.047 1 98.06 97 GLN A O 1
ATOM 756 N N . GLY A 1 98 ? -9.281 9.148 13.695 1 98.12 98 GLY A N 1
ATOM 757 C CA . GLY A 1 98 ? -8.18 9.273 12.75 1 98.12 98 GLY A CA 1
ATOM 758 C C . GLY A 1 98 ? -6.82 9.062 13.383 1 98.12 98 GLY A C 1
ATOM 759 O O . GLY A 1 98 ? -6.707 8.398 14.414 1 98.12 98 GLY A O 1
ATOM 760 N N . PHE A 1 99 ? -5.766 9.539 12.648 1 98.19 99 PHE A N 1
ATOM 761 C CA . PHE A 1 99 ? -4.367 9.43 13.055 1 98.19 99 PHE A CA 1
ATOM 762 C C . PHE A 1 99 ? -3.596 10.688 12.664 1 98.19 99 PHE A C 1
ATOM 764 O O . PHE A 1 99 ? -3.971 11.383 11.719 1 98.19 99 PHE A O 1
ATOM 771 N N . ALA A 1 100 ? -2.588 10.875 13.422 1 98.12 100 ALA A N 1
ATOM 772 C CA . ALA A 1 100 ? -1.658 11.961 13.117 1 98.12 100 ALA A CA 1
ATOM 773 C C . ALA A 1 100 ? -0.241 11.43 12.922 1 98.12 100 ALA A C 1
ATOM 775 O O . ALA A 1 100 ? 0.207 10.547 13.656 1 98.12 100 ALA A O 1
ATOM 776 N N . PHE A 1 101 ? 0.449 11.938 11.922 1 97.62 101 PHE A N 1
ATOM 777 C CA . PHE A 1 101 ? 1.811 11.547 11.578 1 97.62 101 PHE A CA 1
ATOM 778 C C . PHE A 1 101 ? 2.758 12.734 11.672 1 97.62 101 PHE A C 1
ATOM 780 O O . PHE A 1 101 ? 2.48 13.797 11.117 1 97.62 101 PHE A O 1
ATOM 787 N N . ASP A 1 102 ? 3.826 12.578 12.352 1 95.88 102 ASP A N 1
ATOM 788 C CA . ASP A 1 102 ? 4.891 13.578 12.32 1 95.88 102 ASP A CA 1
ATOM 789 C C . ASP A 1 102 ? 5.648 13.523 10.992 1 95.88 102 ASP A C 1
ATOM 791 O O . ASP A 1 102 ? 6.57 12.727 10.828 1 95.88 102 ASP A O 1
ATOM 795 N N . ALA A 1 103 ? 5.297 14.461 10.117 1 93 103 ALA A N 1
ATOM 796 C CA . ALA A 1 103 ? 5.738 14.414 8.727 1 93 103 ALA A CA 1
ATOM 797 C C . ALA A 1 103 ? 6.98 15.273 8.516 1 93 103 ALA A C 1
ATOM 799 O O . ALA A 1 103 ? 6.965 16.203 7.711 1 93 103 ALA A O 1
ATOM 800 N N . ARG A 1 104 ? 8.023 14.891 9.078 1 91.44 104 ARG A N 1
ATOM 801 C CA . ARG A 1 104 ? 9.273 15.609 8.875 1 91.44 104 ARG A CA 1
ATOM 802 C C . ARG A 1 104 ? 10.094 14.984 7.75 1 91.44 104 ARG A C 1
ATOM 804 O O . ARG A 1 104 ? 9.969 13.789 7.477 1 91.44 104 ARG A O 1
ATOM 811 N N . GLY A 1 105 ? 10.867 15.82 7.156 1 93.31 105 GLY A N 1
ATOM 812 C CA . GLY A 1 105 ? 11.68 15.352 6.043 1 93.31 105 GLY A CA 1
ATOM 813 C C . GLY A 1 105 ? 12.578 14.188 6.398 1 93.31 105 GLY A C 1
ATOM 814 O O . GLY A 1 105 ? 12.703 13.234 5.629 1 93.31 105 GLY A O 1
ATOM 815 N N . ASP A 1 106 ? 13.172 14.258 7.543 1 92.5 106 ASP A N 1
ATOM 816 C CA . ASP A 1 106 ? 14.094 13.203 7.957 1 92.5 106 ASP A CA 1
ATOM 817 C C . ASP A 1 106 ? 13.352 11.898 8.211 1 92.5 106 ASP A C 1
ATOM 819 O O . ASP A 1 106 ? 13.859 10.812 7.926 1 92.5 106 ASP A O 1
ATOM 823 N N . VAL A 1 107 ? 12.195 11.992 8.742 1 93.44 107 VAL A N 1
ATOM 824 C CA . VAL A 1 107 ? 11.367 10.812 8.992 1 93.44 107 VAL A CA 1
ATOM 825 C C . VAL A 1 107 ? 10.992 10.164 7.66 1 93.44 107 VAL A C 1
ATOM 827 O O . VAL A 1 107 ? 11.125 8.953 7.5 1 93.44 107 VAL A O 1
ATOM 830 N N . CYS A 1 108 ? 10.617 10.938 6.738 1 95.69 108 CYS A N 1
ATOM 831 C CA . CYS A 1 108 ? 10.258 10.414 5.426 1 95.69 108 CYS A CA 1
ATOM 832 C C . CYS A 1 108 ? 11.469 9.805 4.73 1 95.69 108 CYS A C 1
ATOM 834 O O . CYS A 1 108 ? 11.352 8.789 4.051 1 95.69 108 CYS A O 1
ATOM 836 N N . GLU A 1 109 ? 12.578 10.445 4.895 1 94 109 GLU A N 1
ATOM 837 C CA . GLU A 1 109 ? 13.797 9.898 4.297 1 94 109 GLU A CA 1
ATOM 838 C C . GLU A 1 109 ? 14.094 8.5 4.84 1 94 109 GLU A C 1
ATOM 840 O O . GLU A 1 109 ? 14.406 7.59 4.074 1 94 109 GLU A O 1
ATOM 845 N N . GLU A 1 110 ? 13.984 8.391 6.117 1 92.38 110 GLU A N 1
ATOM 846 C CA . GLU A 1 110 ? 14.219 7.082 6.73 1 92.38 110 GLU A CA 1
ATOM 847 C C . GLU A 1 110 ? 13.188 6.059 6.266 1 92.38 110 GLU A C 1
ATOM 849 O O . GLU A 1 110 ? 13.531 4.91 5.988 1 92.38 110 GLU A O 1
ATOM 854 N N . MET A 1 111 ? 11.977 6.445 6.176 1 91.69 111 MET A N 1
ATOM 855 C CA . MET A 1 111 ? 10.922 5.574 5.668 1 91.69 111 MET A CA 1
ATOM 856 C C . MET A 1 111 ? 11.234 5.109 4.25 1 91.69 111 MET A C 1
ATOM 858 O O . MET A 1 111 ? 10.953 3.961 3.895 1 91.69 111 MET A O 1
ATOM 862 N N . GLY A 1 112 ? 11.703 6.047 3.5 1 90.44 112 GLY A N 1
ATOM 863 C CA . GLY A 1 112 ? 12.078 5.711 2.137 1 90.44 112 GLY A CA 1
ATOM 864 C C . GLY A 1 112 ? 13.07 4.574 2.055 1 90.44 112 GLY A C 1
ATOM 865 O O . GLY A 1 112 ? 12.977 3.717 1.172 1 90.44 112 GLY A O 1
ATOM 866 N N . LYS A 1 113 ? 13.992 4.539 2.945 1 89.88 113 LYS A N 1
ATOM 867 C CA . LYS A 1 113 ? 14.969 3.459 2.986 1 89.88 113 LYS A CA 1
ATOM 868 C C . LYS A 1 113 ? 14.305 2.121 3.291 1 89.88 113 LYS A C 1
ATOM 870 O O . LYS A 1 113 ? 14.625 1.106 2.666 1 89.88 113 LYS A O 1
ATOM 875 N N . LEU A 1 114 ? 13.367 2.221 4.199 1 87.75 114 LEU A N 1
ATOM 876 C CA . LEU A 1 114 ? 12.633 1.006 4.52 1 87.75 114 LEU A CA 1
ATOM 877 C C . LEU A 1 114 ? 11.781 0.555 3.336 1 87.75 114 LEU A C 1
ATOM 879 O O . LEU A 1 114 ? 11.719 -0.638 3.029 1 87.75 114 LEU A O 1
ATOM 883 N N . GLY A 1 115 ? 11.18 1.521 2.738 1 84.75 115 GLY A N 1
ATOM 884 C CA . GLY A 1 115 ? 10.391 1.226 1.555 1 84.75 115 GLY A CA 1
ATOM 885 C C . GLY A 1 115 ? 11.203 0.634 0.422 1 84.75 115 GLY A C 1
ATOM 886 O O . GLY A 1 115 ? 10.75 -0.279 -0.27 1 84.75 115 GLY A O 1
ATOM 887 N N . LYS A 1 116 ? 12.352 1.179 0.247 1 83.88 116 LYS A N 1
ATOM 888 C CA . LYS A 1 116 ? 13.25 0.659 -0.782 1 83.88 116 LYS A CA 1
ATOM 889 C C . LYS A 1 116 ? 13.641 -0.787 -0.491 1 83.88 116 LYS A C 1
ATOM 891 O O . LYS A 1 116 ? 13.688 -1.617 -1.401 1 83.88 116 LYS A O 1
ATOM 896 N N . ASN A 1 117 ? 13.914 -1.004 0.741 1 84.62 117 ASN A N 1
ATOM 897 C CA . ASN A 1 117 ? 14.234 -2.373 1.126 1 84.62 117 ASN A CA 1
ATOM 898 C C . ASN A 1 117 ? 13.086 -3.33 0.826 1 84.62 117 ASN A C 1
ATOM 900 O O . ASN A 1 117 ? 13.305 -4.438 0.333 1 84.62 117 ASN A O 1
ATOM 904 N N . PHE A 1 118 ? 11.992 -2.848 1.09 1 85.56 118 PHE A N 1
ATOM 905 C CA . PHE A 1 118 ? 10.797 -3.646 0.84 1 85.56 118 PHE A CA 1
ATOM 906 C C . PHE A 1 118 ? 10.625 -3.9 -0.652 1 85.56 118 PHE A C 1
ATOM 908 O O . PHE A 1 118 ? 10.43 -5.043 -1.074 1 85.56 118 PHE A O 1
ATOM 915 N N . ARG A 1 119 ? 10.766 -2.934 -1.395 1 84.06 119 ARG A N 1
ATOM 916 C CA . ARG A 1 119 ? 10.602 -3.049 -2.84 1 84.06 119 ARG A CA 1
ATOM 917 C C . ARG A 1 119 ? 11.688 -3.93 -3.447 1 84.06 119 ARG A C 1
ATOM 919 O O . ARG A 1 119 ? 11.414 -4.727 -4.348 1 84.06 119 ARG A O 1
ATOM 926 N N . THR A 1 120 ? 12.867 -3.717 -2.98 1 88.12 120 THR A N 1
ATOM 927 C CA . THR A 1 120 ? 13.977 -4.539 -3.445 1 88.12 120 THR A CA 1
ATOM 928 C C . THR A 1 120 ? 13.727 -6.012 -3.133 1 88.12 120 THR A C 1
ATOM 930 O O . THR A 1 120 ? 13.992 -6.883 -3.963 1 88.12 120 THR A O 1
ATOM 933 N N . PHE A 1 121 ? 13.219 -6.199 -1.995 1 91.12 121 PHE A N 1
ATOM 934 C CA . PHE A 1 121 ? 12.906 -7.57 -1.612 1 91.12 121 PHE A CA 1
ATOM 935 C C . PHE A 1 121 ? 11.875 -8.172 -2.557 1 91.12 121 PHE A C 1
ATOM 937 O O . PHE A 1 121 ? 12.07 -9.273 -3.082 1 91.12 121 PHE A O 1
ATOM 944 N N . ILE A 1 122 ? 10.828 -7.512 -2.834 1 91.44 122 ILE A N 1
ATOM 945 C CA . ILE A 1 122 ? 9.805 -8.016 -3.742 1 91.44 122 ILE A CA 1
ATOM 946 C C . ILE A 1 122 ? 10.406 -8.242 -5.125 1 91.44 122 ILE A C 1
ATOM 948 O O . ILE A 1 122 ? 10.133 -9.258 -5.77 1 91.44 122 ILE A O 1
ATOM 952 N N . GLY A 1 123 ? 11.234 -7.32 -5.496 1 91.38 123 GLY A N 1
ATOM 953 C CA . GLY A 1 123 ? 11.883 -7.406 -6.793 1 91.38 123 GLY A CA 1
ATOM 954 C C . GLY A 1 123 ? 12.703 -8.672 -6.965 1 91.38 123 GLY A C 1
ATOM 955 O O . GLY A 1 123 ? 12.766 -9.227 -8.062 1 91.38 123 GLY A O 1
ATOM 956 N N . LYS A 1 124 ? 13.297 -9.133 -5.879 1 92.81 124 LYS A N 1
ATOM 957 C CA . LYS A 1 124 ? 14.117 -10.336 -5.926 1 92.81 124 LYS A CA 1
ATOM 958 C C . LYS A 1 124 ? 13.289 -11.547 -6.344 1 92.81 124 LYS A C 1
ATOM 960 O O . LYS A 1 124 ? 13.82 -12.5 -6.914 1 92.81 124 LYS A O 1
ATOM 965 N N . TYR A 1 125 ? 12.047 -11.445 -6.086 1 94.69 125 TYR A N 1
ATOM 966 C CA . TYR A 1 125 ? 11.18 -12.602 -6.32 1 94.69 125 TYR A CA 1
ATOM 967 C C . TYR A 1 125 ? 10.133 -12.297 -7.383 1 94.69 125 TYR A C 1
ATOM 969 O O . TYR A 1 125 ? 9.094 -12.945 -7.441 1 94.69 125 TYR A O 1
ATOM 977 N N . THR A 1 126 ? 10.398 -11.242 -8.133 1 95.25 126 THR A N 1
ATOM 978 C CA . THR A 1 126 ? 9.445 -10.797 -9.148 1 95.25 126 THR A CA 1
ATOM 979 C C . THR A 1 126 ? 10.07 -10.859 -10.539 1 95.25 126 THR A C 1
ATOM 981 O O . THR A 1 126 ? 11.25 -10.547 -10.711 1 95.25 126 THR A O 1
ATOM 984 N N . GLN A 1 127 ? 9.32 -11.266 -11.508 1 95.31 127 GLN A N 1
ATOM 985 C CA . GLN A 1 127 ? 9.695 -11.203 -12.922 1 95.31 127 GLN A CA 1
ATOM 986 C C . GLN A 1 127 ? 8.648 -10.445 -13.734 1 95.31 127 GLN A C 1
ATOM 988 O O . GLN A 1 127 ? 7.445 -10.586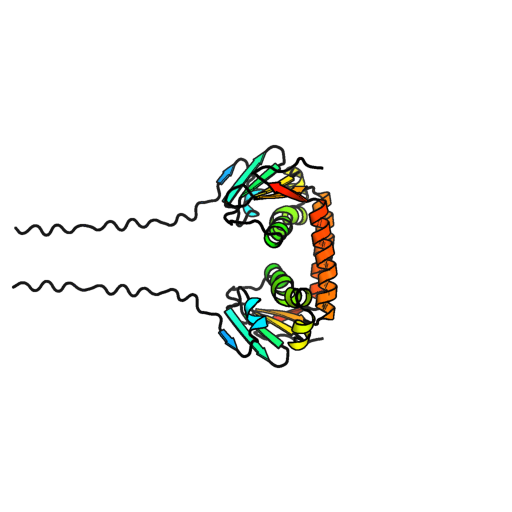 -13.492 1 95.31 127 GLN A O 1
ATOM 993 N N . ALA A 1 128 ? 9.148 -9.641 -14.688 1 95.25 128 ALA A N 1
ATOM 994 C CA . ALA A 1 128 ? 8.227 -8.945 -15.586 1 95.25 128 ALA A CA 1
ATOM 995 C C . ALA A 1 128 ? 7.645 -9.906 -16.625 1 95.25 128 ALA A C 1
ATOM 997 O O . ALA A 1 128 ? 8.359 -10.773 -17.141 1 95.25 128 ALA A O 1
ATOM 998 N N . CYS A 1 129 ? 6.434 -9.742 -16.844 1 97.12 129 CYS A N 1
ATOM 999 C CA . CYS A 1 129 ? 5.734 -10.516 -17.875 1 97.12 129 CYS A CA 1
ATOM 1000 C C . CYS A 1 129 ? 5.367 -9.641 -19.062 1 97.12 129 CYS A C 1
ATOM 1002 O O . CYS A 1 129 ? 5.039 -8.461 -18.891 1 97.12 129 CYS A O 1
ATOM 1004 N N . SER A 1 130 ? 5.441 -10.203 -20.25 1 95 130 SER A N 1
ATOM 1005 C CA . SER A 1 130 ? 5.051 -9.508 -21.469 1 95 130 SER A CA 1
ATOM 1006 C C . SER A 1 130 ? 4.438 -10.469 -22.484 1 95 130 SER A C 1
ATOM 1008 O O . SER A 1 130 ? 4.672 -11.68 -22.422 1 95 130 SER A O 1
ATOM 1010 N N . ALA A 1 131 ? 3.576 -9.844 -23.312 1 94.62 131 ALA A N 1
ATOM 1011 C CA . ALA A 1 131 ? 2.941 -10.625 -24.359 1 94.62 131 ALA A CA 1
ATOM 1012 C C . ALA A 1 131 ? 2.215 -11.836 -23.781 1 94.62 131 ALA A C 1
ATOM 1014 O O . ALA A 1 131 ? 2.354 -12.953 -24.297 1 94.62 131 ALA A O 1
ATOM 1015 N N . SER A 1 132 ? 1.622 -11.617 -22.641 1 92.75 132 SER A N 1
ATOM 1016 C CA . SER A 1 132 ? 0.743 -12.57 -21.969 1 92.75 132 SER A CA 1
ATOM 1017 C C . SER A 1 132 ? 1.529 -13.766 -21.438 1 92.75 132 SER A C 1
ATOM 1019 O O . SER A 1 132 ? 0.958 -14.828 -21.172 1 92.75 132 SER A O 1
ATOM 1021 N N . THR A 1 133 ? 2.801 -13.594 -21.312 1 94.69 133 THR A N 1
ATOM 1022 C CA . THR A 1 133 ? 3.631 -14.695 -20.844 1 94.69 133 THR A CA 1
ATOM 1023 C C . THR A 1 133 ? 4.613 -14.211 -19.781 1 94.69 133 THR A C 1
ATOM 1025 O O . THR A 1 133 ? 5.172 -13.117 -19.891 1 94.69 133 THR A O 1
ATOM 1028 N N . CYS A 1 134 ? 4.781 -15.094 -18.766 1 96.38 134 CYS A N 1
ATOM 1029 C CA . CYS A 1 134 ? 5.809 -14.844 -17.766 1 96.38 134 CYS A CA 1
ATOM 1030 C C . CYS A 1 134 ? 6.973 -15.82 -17.922 1 96.38 134 CYS A C 1
ATOM 1032 O O . CYS A 1 134 ? 6.77 -16.984 -18.25 1 96.38 134 CYS A O 1
ATOM 1034 N N . PRO A 1 135 ? 8.18 -15.32 -17.688 1 93.56 135 PRO A N 1
ATOM 1035 C CA . PRO A 1 135 ? 9.305 -16.25 -17.656 1 93.56 135 PRO A CA 1
ATOM 1036 C C . PRO A 1 135 ? 9.148 -17.328 -16.594 1 93.56 135 PRO A C 1
ATOM 1038 O O . PRO A 1 135 ? 8.398 -17.156 -15.625 1 93.56 135 PRO A O 1
ATOM 1041 N N . PRO A 1 136 ? 9.789 -18.422 -16.828 1 89.38 136 PRO A N 1
ATOM 1042 C CA . PRO A 1 136 ? 9.703 -19.469 -15.812 1 89.38 136 PRO A CA 1
ATOM 1043 C C . PRO A 1 136 ? 10.281 -19.031 -14.461 1 89.38 136 PRO A C 1
ATOM 1045 O O . PRO A 1 136 ? 11.133 -18.141 -14.414 1 89.38 136 PRO A O 1
ATOM 1048 N N . GLN A 1 137 ? 9.719 -19.641 -13.344 1 85.5 137 GLN A N 1
ATOM 1049 C CA . GLN A 1 137 ? 10.188 -19.375 -11.992 1 85.5 137 GLN A CA 1
ATOM 1050 C C . GLN A 1 137 ? 11.664 -19.719 -11.844 1 85.5 137 GLN A C 1
ATOM 1052 O O . GLN A 1 137 ? 12.141 -20.703 -12.414 1 85.5 137 GLN A O 1
ATOM 1057 N N . ARG A 1 138 ? 12.32 -18.844 -11.086 1 68.88 138 ARG A N 1
ATOM 1058 C CA . ARG A 1 138 ? 13.75 -19.078 -10.875 1 68.88 138 ARG A CA 1
ATOM 1059 C C . ARG A 1 138 ? 13.977 -20.141 -9.812 1 68.88 138 ARG A C 1
ATOM 1061 O O . ARG A 1 138 ? 13.172 -20.297 -8.898 1 68.88 138 ARG A O 1
ATOM 1068 N N . MET B 1 1 ? -62.125 7.148 -32.844 1 26.39 1 MET B N 1
ATOM 1069 C CA . MET B 1 1 ? -61.344 6.648 -31.734 1 26.39 1 MET B CA 1
ATOM 1070 C C . MET B 1 1 ? -59.875 6.605 -32.094 1 26.39 1 MET B C 1
ATOM 1072 O O . MET B 1 1 ? -59.469 5.855 -32.969 1 26.39 1 MET B O 1
ATOM 1076 N N . LYS B 1 2 ? -59.219 7.891 -32.125 1 38.47 2 LYS B N 1
ATOM 1077 C CA . LYS B 1 2 ? -57.812 8.156 -32.312 1 38.47 2 LYS B CA 1
ATOM 1078 C C . LYS B 1 2 ? -56.938 7.402 -31.312 1 38.47 2 LYS B C 1
ATOM 1080 O O . LYS B 1 2 ? -57.062 7.629 -30.109 1 38.47 2 LYS B O 1
ATOM 1085 N N . HIS B 1 3 ? -56.656 6.078 -31.562 1 39.97 3 HIS B N 1
ATOM 1086 C CA . HIS B 1 3 ? -55.781 5.191 -30.812 1 39.97 3 HIS B CA 1
ATOM 1087 C C . HIS B 1 3 ? -54.375 5.754 -30.719 1 39.97 3 HIS B C 1
ATOM 1089 O O . HIS B 1 3 ? -53.719 6 -31.75 1 39.97 3 HIS B O 1
ATOM 1095 N N . HIS B 1 4 ? -54.188 6.73 -29.766 1 47.81 4 HIS B N 1
ATOM 1096 C CA . HIS B 1 4 ? -52.875 7.168 -29.359 1 47.81 4 HIS B CA 1
ATOM 1097 C C . HIS B 1 4 ? -51.969 5.977 -29.016 1 47.81 4 HIS B C 1
ATOM 1099 O O . HIS B 1 4 ? -52.312 5.168 -28.156 1 47.81 4 HIS B O 1
ATOM 1105 N N . LEU B 1 5 ? -51.156 5.441 -29.922 1 43.28 5 LEU B N 1
ATOM 1106 C CA . LEU B 1 5 ? -50.094 4.477 -29.766 1 43.28 5 LEU B CA 1
ATOM 1107 C C . LEU B 1 5 ? -49.031 5 -28.812 1 43.28 5 LEU B C 1
ATOM 1109 O O . LEU B 1 5 ? -48.375 6.008 -29.078 1 43.28 5 LEU B O 1
ATOM 1113 N N . LEU B 1 6 ? -49.312 4.969 -27.5 1 42.12 6 LEU B N 1
ATOM 1114 C CA . LEU B 1 6 ? -48.281 5.223 -26.5 1 42.12 6 LEU B CA 1
ATOM 1115 C C . LEU B 1 6 ? -47.125 4.254 -26.672 1 42.12 6 LEU B C 1
ATOM 1117 O O . LEU B 1 6 ? -47.281 3.045 -26.5 1 42.12 6 LEU B O 1
ATOM 1121 N N . ALA B 1 7 ? -46.125 4.652 -27.438 1 42.28 7 ALA B N 1
ATOM 1122 C CA . ALA B 1 7 ? -44.844 3.926 -27.562 1 42.28 7 ALA B CA 1
ATOM 1123 C C . ALA B 1 7 ? -44.156 3.816 -26.203 1 42.28 7 ALA B C 1
ATOM 1125 O O . ALA B 1 7 ? -43.812 4.828 -25.594 1 42.28 7 ALA B O 1
ATOM 1126 N N . LEU B 1 8 ? -44.469 2.754 -25.438 1 42.66 8 LEU B N 1
ATOM 1127 C CA . LEU B 1 8 ? -43.719 2.402 -24.25 1 42.66 8 LEU B CA 1
ATOM 1128 C C . LEU B 1 8 ? -42.219 2.301 -24.562 1 42.66 8 LEU B C 1
ATOM 1130 O O . LEU B 1 8 ? -41.812 1.462 -25.375 1 42.66 8 LEU B O 1
ATOM 1134 N N . VAL B 1 9 ? -41.5 3.379 -24.406 1 45.09 9 VAL B N 1
ATOM 1135 C CA . VAL B 1 9 ? -40.031 3.375 -24.469 1 45.09 9 VAL B CA 1
ATOM 1136 C C . VAL B 1 9 ? -39.5 2.434 -23.406 1 45.09 9 VAL B C 1
ATOM 1138 O O . VAL B 1 9 ? -39.688 2.654 -22.203 1 45.09 9 VAL B O 1
ATOM 1141 N N . ALA B 1 10 ? -39.281 1.162 -23.734 1 42 10 ALA B N 1
ATOM 1142 C CA . ALA B 1 10 ? -38.531 0.203 -22.906 1 42 10 ALA B CA 1
ATOM 1143 C C . ALA B 1 10 ? -37.156 0.728 -22.562 1 42 10 ALA B C 1
ATOM 1145 O O . ALA B 1 10 ? -36.312 0.917 -23.438 1 42 10 ALA B O 1
ATOM 1146 N N . CYS B 1 11 ? -37.031 1.502 -21.516 1 36.09 11 CYS B N 1
ATOM 1147 C CA . CYS B 1 11 ? -35.719 1.829 -20.938 1 36.09 11 CYS B CA 1
ATOM 1148 C C . CYS B 1 11 ? -34.969 0.565 -20.562 1 36.09 11 CYS B C 1
ATOM 1150 O O . CYS B 1 11 ? -35.344 -0.145 -19.641 1 36.09 11 CYS B O 1
ATOM 1152 N N . ALA B 1 12 ? -34.312 -0.077 -21.516 1 39.09 12 ALA B N 1
ATOM 1153 C CA . ALA B 1 12 ? -33.344 -1.13 -21.203 1 39.09 12 ALA B CA 1
ATOM 1154 C C . ALA B 1 12 ? -32.344 -0.663 -20.156 1 39.09 12 ALA B C 1
ATOM 1156 O O . ALA B 1 12 ? -31.594 0.273 -20.391 1 39.09 12 ALA B O 1
ATOM 1157 N N . THR B 1 13 ? -32.719 -0.732 -18.906 1 38.38 13 THR B N 1
ATOM 1158 C CA . THR B 1 13 ? -31.719 -0.586 -17.844 1 38.38 13 THR B CA 1
ATOM 1159 C C . THR B 1 13 ? -30.5 -1.477 -18.109 1 38.38 13 THR B C 1
ATOM 1161 O O . THR B 1 13 ? -30.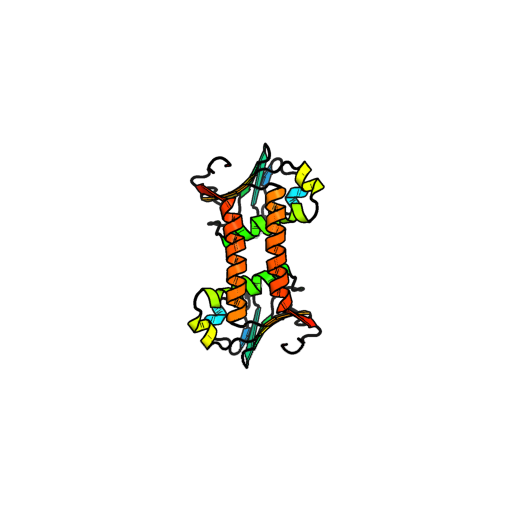625 -2.701 -18.172 1 38.38 13 THR B O 1
ATOM 1164 N N . THR B 1 14 ? -29.609 -1.057 -18.969 1 41.62 14 THR B N 1
ATOM 1165 C CA . THR B 1 14 ? -28.312 -1.734 -18.984 1 41.62 14 THR B CA 1
ATOM 1166 C C . THR B 1 14 ? -27.75 -1.812 -17.578 1 41.62 14 THR B C 1
ATOM 1168 O O . THR B 1 14 ? -27.422 -0.787 -16.969 1 41.62 14 THR B O 1
ATOM 1171 N N . THR B 1 15 ? -28.234 -2.631 -16.719 1 38.06 15 THR B N 1
ATOM 1172 C CA . THR B 1 15 ? -27.5 -2.91 -15.484 1 38.06 15 THR B CA 1
ATOM 1173 C C . THR B 1 15 ? -26 -3.062 -15.773 1 38.06 15 THR B C 1
ATOM 1175 O O . THR B 1 15 ? -25.609 -3.814 -16.672 1 38.06 15 THR B O 1
ATOM 1178 N N . LEU B 1 16 ? -25.297 -1.979 -15.797 1 41.84 16 LEU B N 1
ATOM 1179 C CA . LEU B 1 16 ? -23.859 -2.207 -15.68 1 41.84 16 LEU B CA 1
ATOM 1180 C C . LEU B 1 16 ? -23.562 -3.393 -14.766 1 41.84 16 LEU B C 1
ATOM 1182 O O . LEU B 1 16 ? -23.812 -3.324 -13.555 1 41.84 16 LEU B O 1
ATOM 1186 N N . ALA B 1 17 ? -23.906 -4.574 -15.031 1 39.69 17 ALA B N 1
ATOM 1187 C CA . ALA B 1 17 ? -23.516 -5.781 -14.312 1 39.69 17 ALA B CA 1
ATOM 1188 C C . ALA B 1 17 ? -22.062 -5.688 -13.82 1 39.69 17 ALA B C 1
ATOM 1190 O O . ALA B 1 17 ? -21.156 -5.484 -14.617 1 39.69 17 ALA B O 1
ATOM 1191 N N . TRP B 1 18 ? -21.766 -4.992 -12.75 1 46.94 18 TRP B N 1
ATOM 1192 C CA . TRP B 1 18 ? -20.469 -5.305 -12.18 1 46.94 18 TRP B CA 1
ATOM 1193 C C . TRP B 1 18 ? -20.125 -6.777 -12.375 1 46.94 18 TRP B C 1
ATOM 1195 O O . TRP B 1 18 ? -20.859 -7.656 -11.914 1 46.94 18 TRP B O 1
ATOM 1205 N N . ALA B 1 19 ? -19.688 -7.176 -13.469 1 53.94 19 ALA B N 1
ATOM 1206 C CA . ALA B 1 19 ? -19.438 -8.562 -13.852 1 53.94 19 ALA B CA 1
ATOM 1207 C C . ALA B 1 19 ? -18.641 -9.289 -12.781 1 53.94 19 ALA B C 1
ATOM 1209 O O . ALA B 1 19 ? -17.656 -8.75 -12.25 1 53.94 19 ALA B O 1
ATOM 1210 N N . ASN B 1 20 ? -19.203 -10.125 -11.938 1 70.5 20 ASN B N 1
ATOM 1211 C CA . ASN B 1 20 ? -18.531 -11.039 -11.016 1 70.5 20 ASN B CA 1
ATOM 1212 C C . ASN B 1 20 ? -17.219 -11.555 -11.594 1 70.5 20 ASN B C 1
ATOM 1214 O O . ASN B 1 20 ? -17.109 -11.797 -12.797 1 70.5 20 ASN B O 1
ATOM 1218 N N . PRO B 1 21 ? -16.188 -11.453 -10.766 1 82.25 21 PRO B N 1
ATOM 1219 C CA . PRO B 1 21 ? -14.93 -11.969 -11.305 1 82.25 21 PRO B CA 1
ATOM 1220 C C . PRO B 1 21 ? -15.062 -13.391 -11.852 1 82.25 21 PRO B C 1
ATOM 1222 O O . PRO B 1 21 ? -15.883 -14.172 -11.359 1 82.25 21 PRO B O 1
ATOM 1225 N N . ASP B 1 22 ? -14.438 -13.719 -12.883 1 91.75 22 ASP B N 1
ATOM 1226 C CA . ASP B 1 22 ? -14.375 -15.047 -13.477 1 91.75 22 ASP B CA 1
ATOM 1227 C C . ASP B 1 22 ? -13.242 -15.875 -12.867 1 91.75 22 ASP B C 1
ATOM 1229 O O . ASP B 1 22 ? -12.086 -15.727 -13.258 1 91.75 22 ASP B O 1
ATOM 1233 N N . PHE B 1 23 ? -13.57 -16.719 -11.938 1 95.69 23 PHE B N 1
ATOM 1234 C CA . PHE B 1 23 ? -12.562 -17.531 -11.266 1 95.69 23 PHE B CA 1
ATOM 1235 C C . PHE B 1 23 ? -12.648 -18.984 -11.742 1 95.69 23 PHE B C 1
ATOM 1237 O O . PHE B 1 23 ? -13.711 -19.594 -11.688 1 95.69 23 PHE B O 1
ATOM 1244 N N . LYS B 1 24 ? -11.586 -19.453 -12.195 1 96.62 24 LYS B N 1
ATOM 1245 C CA . LYS B 1 24 ? -11.484 -20.844 -12.617 1 96.62 24 LYS B CA 1
ATOM 1246 C C . LYS B 1 24 ? -10.578 -21.641 -11.68 1 96.62 24 LYS B C 1
ATOM 1248 O O . LYS B 1 24 ? -9.383 -21.344 -11.578 1 96.62 24 LYS B O 1
ATOM 1253 N N . ASN B 1 25 ? -11.102 -22.594 -10.945 1 96.62 25 ASN B N 1
ATOM 1254 C CA . ASN B 1 25 ? -10.367 -23.516 -10.078 1 96.62 25 ASN B CA 1
ATOM 1255 C C . ASN B 1 25 ? -9.688 -22.766 -8.93 1 96.62 25 ASN B C 1
ATOM 1257 O O . ASN B 1 25 ? -8.648 -23.203 -8.438 1 96.62 25 ASN B O 1
ATOM 1261 N N . VAL B 1 26 ? -10.148 -21.625 -8.578 1 96.5 26 VAL B N 1
ATOM 1262 C CA . VAL B 1 26 ? -9.594 -20.859 -7.457 1 96.5 26 VAL B CA 1
ATOM 1263 C C . VAL B 1 26 ? -10.289 -21.281 -6.16 1 96.5 26 VAL B C 1
ATOM 1265 O O . VAL B 1 26 ? -11.508 -21.156 -6.031 1 96.5 26 VAL B O 1
ATOM 1268 N N . PRO B 1 27 ? -9.477 -21.781 -5.27 1 94.25 27 PRO B N 1
ATOM 1269 C CA . PRO B 1 27 ? -10.109 -22.172 -4.004 1 94.25 27 PRO B CA 1
ATOM 1270 C C . PRO B 1 27 ? -10.891 -21.031 -3.355 1 94.25 27 PRO B C 1
ATOM 1272 O O . PRO B 1 27 ? -10.461 -19.891 -3.404 1 94.25 27 PRO B O 1
ATOM 1275 N N . PRO B 1 28 ? -11.984 -21.328 -2.654 1 91.25 28 PRO B N 1
ATOM 1276 C CA . PRO B 1 28 ? -12.812 -20.297 -2.023 1 91.25 28 PRO B CA 1
ATOM 1277 C C . PRO B 1 28 ? -12.031 -19.438 -1.028 1 91.25 28 PRO B C 1
ATOM 1279 O O . PRO B 1 28 ? -12.25 -18.234 -0.944 1 91.25 28 PRO B O 1
ATOM 1282 N N . SER B 1 29 ? -11.156 -20.047 -0.33 1 88.62 29 SER B N 1
ATOM 1283 C CA . SER B 1 29 ? -10.375 -19.328 0.674 1 88.62 29 SER B CA 1
ATOM 1284 C C . SER B 1 29 ? -9.5 -18.266 0.033 1 88.62 29 SER B C 1
ATOM 1286 O O . SER B 1 29 ? -9.148 -17.266 0.672 1 88.62 29 SER B O 1
ATOM 1288 N N . MET B 1 30 ? -9.133 -18.453 -1.226 1 91.88 30 MET B N 1
ATOM 1289 C CA . MET B 1 30 ? -8.289 -17.5 -1.927 1 91.88 30 MET B CA 1
ATOM 1290 C C . MET B 1 30 ? -9.141 -16.422 -2.596 1 91.88 30 MET B C 1
ATOM 1292 O O . MET B 1 30 ? -8.68 -15.297 -2.795 1 91.88 30 MET B O 1
ATOM 1296 N N . GLN B 1 31 ? -10.328 -16.672 -2.91 1 93.19 31 GLN B N 1
ATOM 1297 C CA . GLN B 1 31 ? -11.188 -15.758 -3.652 1 93.19 31 GLN B CA 1
ATOM 1298 C C . GLN B 1 31 ? -11.477 -14.492 -2.844 1 93.19 31 GLN B C 1
ATOM 1300 O O . GLN B 1 31 ? -11.531 -13.391 -3.398 1 93.19 31 GLN B O 1
ATOM 1305 N N . LYS B 1 32 ? -11.531 -14.648 -1.589 1 85.44 32 LYS B N 1
ATOM 1306 C CA . LYS B 1 32 ? -11.883 -13.539 -0.707 1 85.44 32 LYS B CA 1
ATOM 1307 C C . LYS B 1 32 ? -10.781 -12.477 -0.703 1 85.44 32 LYS B C 1
ATOM 1309 O O . LYS B 1 32 ? -11.062 -11.297 -0.488 1 85.44 32 LYS B O 1
ATOM 1314 N N . SER B 1 33 ? -9.648 -12.883 -0.995 1 89.44 33 SER B N 1
ATOM 1315 C CA . SER B 1 33 ? -8.516 -11.969 -0.914 1 89.44 33 SER B CA 1
ATOM 1316 C C . SER B 1 33 ? -8.242 -11.305 -2.26 1 89.44 33 SER B C 1
ATOM 1318 O O . SER B 1 33 ? -7.418 -10.398 -2.354 1 89.44 33 SER B O 1
ATOM 1320 N N . LEU B 1 34 ? -8.93 -11.648 -3.275 1 93.19 34 LEU B N 1
ATOM 1321 C CA . LEU B 1 34 ? -8.633 -11.18 -4.625 1 93.19 34 LEU B CA 1
ATOM 1322 C C . LEU B 1 34 ? -9.547 -10.023 -5.008 1 93.19 34 LEU B C 1
ATOM 1324 O O . LEU B 1 34 ? -10.117 -10.008 -6.102 1 93.19 34 LEU B O 1
ATOM 1328 N N . HIS B 1 35 ? -9.531 -9.078 -4.117 1 85 35 HIS B N 1
ATOM 1329 C CA . HIS B 1 35 ? -10.266 -7.855 -4.426 1 85 35 HIS B CA 1
ATOM 1330 C C . HIS B 1 35 ? -9.625 -7.109 -5.59 1 85 35 HIS B C 1
ATOM 1332 O O . HIS B 1 35 ? -8.398 -7.02 -5.68 1 85 35 HIS B O 1
ATOM 1338 N N . GLY B 1 36 ? -10.523 -6.645 -6.504 1 85.62 36 GLY B N 1
ATOM 1339 C CA . GLY B 1 36 ? -10.039 -5.867 -7.629 1 85.62 36 GLY B CA 1
ATOM 1340 C C . GLY B 1 36 ? -9.617 -6.723 -8.812 1 85.62 36 GLY B C 1
ATOM 1341 O O . GLY B 1 36 ? -9.227 -6.199 -9.852 1 85.62 36 GLY B O 1
ATOM 1342 N N . ILE B 1 37 ? -9.711 -7.977 -8.664 1 94.25 37 ILE B N 1
ATOM 1343 C CA . ILE B 1 37 ? -9.336 -8.906 -9.727 1 94.25 37 ILE B CA 1
ATOM 1344 C C . ILE B 1 37 ? -10.57 -9.281 -10.547 1 94.25 37 ILE B C 1
ATOM 1346 O O . ILE B 1 37 ? -11.625 -9.594 -9.984 1 94.25 37 ILE B O 1
ATOM 1350 N N . SER B 1 38 ? -10.414 -9.195 -11.82 1 95.5 38 SER B N 1
ATOM 1351 C CA . SER B 1 38 ? -11.547 -9.438 -12.703 1 95.5 38 SER B CA 1
ATOM 1352 C C . SER B 1 38 ? -11.609 -10.891 -13.141 1 95.5 38 SER B C 1
ATOM 1354 O O . SER B 1 38 ? -12.688 -11.406 -13.445 1 95.5 38 SER B O 1
ATOM 1356 N N . ALA B 1 39 ? -10.5 -11.461 -13.188 1 96.94 39 ALA B N 1
ATOM 1357 C CA . ALA B 1 39 ? -10.422 -12.875 -13.562 1 96.94 39 ALA B CA 1
ATOM 1358 C C . ALA B 1 39 ? -9.195 -13.539 -12.945 1 96.94 39 ALA B C 1
ATOM 1360 O O . ALA B 1 39 ? -8.172 -12.883 -12.727 1 96.94 39 ALA B O 1
ATOM 1361 N N . ALA B 1 40 ? -9.359 -14.883 -12.656 1 98.19 40 ALA B N 1
ATOM 1362 C CA . ALA B 1 40 ? -8.219 -15.625 -12.117 1 98.19 40 ALA B CA 1
ATOM 1363 C C . ALA B 1 40 ? -8.367 -17.125 -12.391 1 98.19 40 ALA B C 1
ATOM 1365 O O . ALA B 1 40 ? -9.484 -17.625 -12.508 1 98.19 40 ALA B O 1
ATOM 1366 N N . GLN B 1 41 ? -7.293 -17.703 -12.5 1 97.75 41 GLN B N 1
ATOM 1367 C CA . GLN B 1 41 ? -7.203 -19.156 -12.648 1 97.75 41 GLN B CA 1
ATOM 1368 C C . GLN B 1 41 ? -6.086 -19.734 -11.781 1 97.75 41 GLN B C 1
ATOM 1370 O O . GLN B 1 41 ? -5.012 -19.141 -11.672 1 97.75 41 GLN B O 1
ATOM 1375 N N . PHE B 1 42 ? -6.367 -20.812 -11.203 1 97.56 42 PHE B N 1
ATOM 1376 C CA . PHE B 1 42 ? -5.398 -21.5 -10.352 1 97.56 42 PHE B CA 1
ATOM 1377 C C . PHE B 1 42 ? -5.145 -22.906 -10.852 1 97.56 42 PHE B C 1
ATOM 1379 O O . PHE B 1 42 ? -6.066 -23.734 -10.914 1 97.56 42 PHE B O 1
ATOM 1386 N N . ASP B 1 43 ? -3.898 -23.141 -11.227 1 95.81 43 ASP B N 1
ATOM 1387 C CA . ASP B 1 43 ? -3.506 -24.438 -11.734 1 95.81 43 ASP B CA 1
ATOM 1388 C C . ASP B 1 43 ? -2.055 -24.766 -11.383 1 95.81 43 ASP B C 1
ATOM 1390 O O . ASP B 1 43 ? -1.156 -23.953 -11.648 1 95.81 43 ASP B O 1
ATOM 1394 N N . GLY B 1 44 ? -1.848 -25.969 -10.727 1 93.88 44 GLY B N 1
ATOM 1395 C CA . GLY B 1 44 ? -0.498 -26.422 -10.445 1 93.88 44 GLY B CA 1
ATOM 1396 C C . GLY B 1 44 ? 0.268 -25.484 -9.523 1 93.88 44 GLY B C 1
ATOM 1397 O O . GLY B 1 44 ? 1.468 -25.281 -9.711 1 93.88 44 GLY B O 1
ATOM 1398 N N . GLY B 1 45 ? -0.398 -24.812 -8.641 1 95.31 45 GLY B N 1
ATOM 1399 C CA . GLY B 1 45 ? 0.254 -23.938 -7.688 1 95.31 45 GLY B CA 1
ATOM 1400 C C . GLY B 1 45 ? 0.448 -22.531 -8.219 1 95.31 45 GLY B C 1
ATOM 1401 O O . GLY B 1 45 ? 1.001 -21.672 -7.527 1 95.31 45 GLY B O 1
ATOM 1402 N N . VAL B 1 46 ? -0.013 -22.328 -9.484 1 96.62 46 VAL B N 1
ATOM 1403 C CA . VAL B 1 46 ? 0.141 -21.016 -10.094 1 96.62 46 VAL B CA 1
ATOM 1404 C C . VAL B 1 46 ? -1.211 -20.297 -10.141 1 96.62 46 VAL B C 1
ATOM 1406 O O . VAL B 1 46 ? -2.18 -20.828 -10.688 1 96.62 46 VAL B O 1
ATOM 1409 N N . LEU B 1 47 ? -1.281 -19.156 -9.539 1 97.69 47 LEU B N 1
ATOM 1410 C CA . LEU B 1 47 ? -2.436 -18.281 -9.688 1 97.69 47 LEU B CA 1
ATOM 1411 C C . LEU B 1 47 ? -2.197 -17.25 -10.781 1 97.69 47 LEU B C 1
ATOM 1413 O O . LEU B 1 47 ? -1.309 -16.391 -10.656 1 97.69 47 LEU B O 1
ATOM 1417 N N . ARG B 1 48 ? -2.91 -17.328 -11.789 1 98.06 48 ARG B N 1
ATOM 1418 C CA . ARG B 1 48 ? -2.906 -16.281 -12.82 1 98.06 48 ARG B CA 1
ATOM 1419 C C . ARG B 1 48 ? -4.113 -15.367 -12.68 1 98.06 48 ARG B C 1
ATOM 1421 O O . ARG B 1 48 ? -5.258 -15.82 -12.75 1 98.06 48 ARG B O 1
ATOM 1428 N N . ALA B 1 49 ? -3.871 -14.117 -12.492 1 98.19 49 ALA B N 1
ATOM 1429 C CA . ALA B 1 4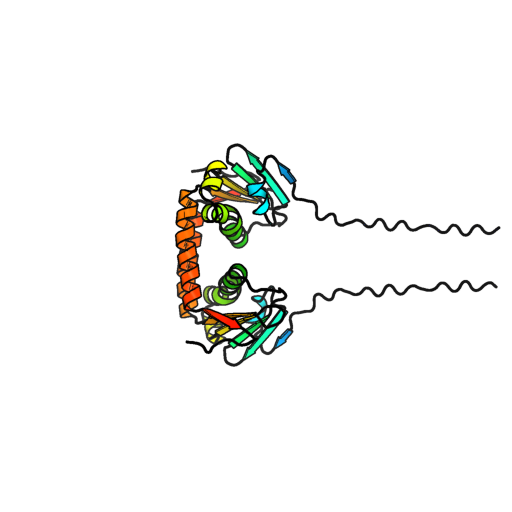9 ? -4.934 -13.141 -12.25 1 98.19 49 ALA B CA 1
ATOM 1430 C C . ALA B 1 49 ? -4.855 -11.992 -13.242 1 98.19 49 ALA B C 1
ATOM 1432 O O . ALA B 1 49 ? -3.785 -11.695 -13.773 1 98.19 49 ALA B O 1
ATOM 1433 N N . GLN B 1 50 ? -6.027 -11.398 -13.445 1 97.75 50 GLN B N 1
ATOM 1434 C CA . GLN B 1 50 ? -6.152 -10.242 -14.328 1 97.75 50 GLN B CA 1
ATOM 1435 C C . GLN B 1 50 ? -6.949 -9.125 -13.664 1 97.75 50 GLN B C 1
ATOM 1437 O O . GLN B 1 50 ? -7.965 -9.383 -13.016 1 97.75 50 GLN B O 1
ATOM 1442 N N . MET B 1 51 ? -6.391 -7.98 -13.836 1 96.12 51 MET B N 1
ATOM 1443 C CA . MET B 1 51 ? -7.141 -6.844 -13.32 1 96.12 51 MET B CA 1
ATOM 1444 C C . MET B 1 51 ? -7.762 -6.035 -14.453 1 96.12 51 MET B C 1
ATOM 1446 O O . MET B 1 51 ? -7.438 -6.25 -15.625 1 96.12 51 MET B O 1
ATOM 1450 N N . ASN B 1 52 ? -8.672 -5.137 -14.062 1 94.12 52 ASN B N 1
ATOM 1451 C CA . ASN B 1 52 ? -9.352 -4.305 -15.047 1 94.12 52 ASN B CA 1
ATOM 1452 C C . ASN B 1 52 ? -8.703 -2.932 -15.172 1 94.12 52 ASN B C 1
ATOM 1454 O O . ASN B 1 52 ? -9.375 -1.906 -15.07 1 94.12 52 ASN B O 1
ATOM 1458 N N . LYS B 1 53 ? -7.438 -2.893 -15.328 1 92.62 53 LYS B N 1
ATOM 1459 C CA . LYS B 1 53 ? -6.641 -1.691 -15.555 1 92.62 53 LYS B CA 1
ATOM 1460 C C . LYS B 1 53 ? -5.73 -1.855 -16.766 1 92.62 53 LYS B C 1
ATOM 1462 O O . LYS B 1 53 ? -5.25 -2.955 -17.047 1 92.62 53 LYS B O 1
ATOM 1467 N N . PRO B 1 54 ? -5.523 -0.758 -17.438 1 95.56 54 PRO B N 1
ATOM 1468 C CA . PRO B 1 54 ? -4.715 -0.875 -18.656 1 95.56 54 PRO B CA 1
ATOM 1469 C C . PRO B 1 54 ? -3.26 -1.239 -18.359 1 95.56 54 PRO B C 1
ATOM 1471 O O . PRO B 1 54 ? -2.568 -1.78 -19.234 1 95.56 54 PRO B O 1
ATOM 1474 N N . GLU B 1 55 ? -2.811 -0.878 -17.109 1 96 55 GLU B N 1
ATOM 1475 C CA . GLU B 1 55 ? -1.427 -1.139 -16.719 1 96 55 GLU B CA 1
ATOM 1476 C C . GLU B 1 55 ? -1.331 -1.592 -15.273 1 96 55 GLU B C 1
ATOM 1478 O O . GLU B 1 55 ? -2.012 -1.048 -14.398 1 96 55 GLU B O 1
ATOM 1483 N N . VAL B 1 56 ? -0.52 -2.615 -15.078 1 95.62 56 VAL B N 1
ATOM 1484 C CA . VAL B 1 56 ? -0.115 -2.967 -13.727 1 95.62 56 VAL B CA 1
ATOM 1485 C C . VAL B 1 56 ? 1.117 -2.158 -13.328 1 95.62 56 VAL B C 1
ATOM 1487 O O . VAL B 1 56 ? 2.242 -2.512 -13.688 1 95.62 56 VAL B O 1
ATOM 1490 N N . THR B 1 57 ? 0.918 -1.172 -12.516 1 89.69 57 THR B N 1
ATOM 1491 C CA . THR B 1 57 ? 2.045 -0.381 -12.039 1 89.69 57 THR B CA 1
ATOM 1492 C C . THR B 1 57 ? 2.758 -1.095 -10.891 1 89.69 57 THR B C 1
ATOM 1494 O O . THR B 1 57 ? 2.219 -2.039 -10.312 1 89.69 57 THR B O 1
ATOM 1497 N N . GLU B 1 58 ? 3.9 -0.664 -10.602 1 86.31 58 GLU B N 1
ATOM 1498 C CA . GLU B 1 58 ? 4.637 -1.229 -9.469 1 86.31 58 GLU B CA 1
ATOM 1499 C C . GLU B 1 58 ? 3.859 -1.066 -8.172 1 86.31 58 GLU B C 1
ATOM 1501 O O . GLU B 1 58 ? 3.852 -1.968 -7.328 1 86.31 58 GLU B O 1
ATOM 1506 N N . LEU B 1 59 ? 3.229 0.048 -8 1 80.75 59 LEU B N 1
ATOM 1507 C CA . LEU B 1 59 ? 2.475 0.305 -6.777 1 80.75 59 LEU B CA 1
ATOM 1508 C C . LEU B 1 59 ? 1.322 -0.683 -6.633 1 80.75 59 LEU B C 1
ATOM 1510 O O . LEU B 1 59 ? 1.126 -1.261 -5.562 1 80.75 59 LEU B O 1
ATOM 1514 N N . VAL B 1 60 ? 0.619 -0.801 -7.664 1 85.44 60 VAL B N 1
ATOM 1515 C CA . VAL B 1 60 ? -0.509 -1.727 -7.652 1 85.44 60 VAL B CA 1
ATOM 1516 C C . VAL B 1 60 ? -0.01 -3.146 -7.391 1 85.44 60 VAL B C 1
ATOM 1518 O O . VAL B 1 60 ? -0.583 -3.871 -6.574 1 85.44 60 VAL B O 1
ATOM 1521 N N . TYR B 1 61 ? 1.021 -3.492 -8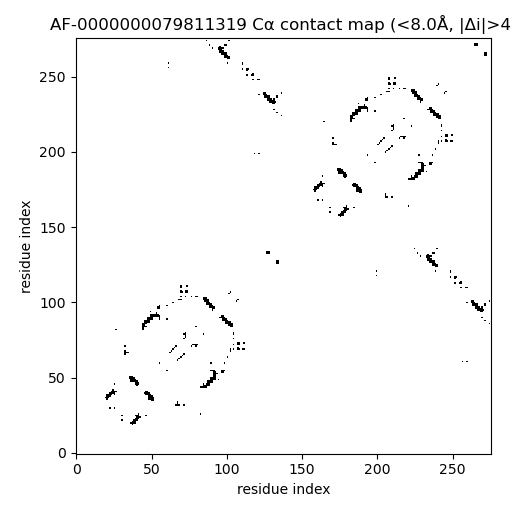.094 1 93.19 61 TYR B N 1
ATOM 1522 C CA . TYR B 1 61 ? 1.598 -4.828 -7.984 1 93.19 61 TYR B CA 1
ATOM 1523 C C . TYR B 1 61 ? 2.076 -5.098 -6.566 1 93.19 61 TYR B C 1
ATOM 1525 O O . TYR B 1 61 ? 1.753 -6.133 -5.98 1 93.19 61 TYR B O 1
ATOM 1533 N N . ASN B 1 62 ? 2.834 -4.215 -5.992 1 89.5 62 ASN B N 1
ATOM 1534 C CA . ASN B 1 62 ? 3.357 -4.379 -4.641 1 89.5 62 ASN B CA 1
ATOM 1535 C C . ASN B 1 62 ? 2.232 -4.5 -3.615 1 89.5 62 ASN B C 1
ATOM 1537 O O . ASN B 1 62 ? 2.32 -5.305 -2.684 1 89.5 62 ASN B O 1
ATOM 1541 N N . THR B 1 63 ? 1.209 -3.721 -3.822 1 85.56 63 THR B N 1
ATOM 1542 C CA . THR B 1 63 ? 0.048 -3.791 -2.941 1 85.56 63 THR B CA 1
ATOM 1543 C C . THR B 1 63 ? -0.63 -5.156 -3.051 1 85.56 63 THR B C 1
ATOM 1545 O O . THR B 1 63 ? -0.993 -5.758 -2.037 1 85.56 63 THR B O 1
ATOM 1548 N N . PHE B 1 64 ? -0.797 -5.59 -4.223 1 92.25 64 PHE B N 1
ATOM 1549 C CA . PHE B 1 64 ? -1.413 -6.891 -4.465 1 92.25 64 PHE B CA 1
ATOM 1550 C C . PHE B 1 64 ? -0.621 -8 -3.787 1 92.25 64 PHE B C 1
ATOM 1552 O O . PHE B 1 64 ? -1.192 -8.836 -3.088 1 92.25 64 PHE B O 1
ATOM 1559 N N . VAL B 1 65 ? 0.699 -8.016 -4.004 1 94.69 65 VAL B N 1
ATOM 1560 C CA . VAL B 1 65 ? 1.562 -9.047 -3.438 1 94.69 65 VAL B CA 1
ATOM 1561 C C . VAL B 1 65 ? 1.478 -9.008 -1.912 1 94.69 65 VAL B C 1
ATOM 1563 O O . VAL B 1 65 ? 1.328 -10.047 -1.266 1 94.69 65 VAL B O 1
ATOM 1566 N N . PHE B 1 66 ? 1.481 -7.887 -1.403 1 90.5 66 PHE B N 1
ATOM 1567 C CA . PHE B 1 66 ? 1.538 -7.723 0.044 1 90.5 66 PHE B CA 1
ATOM 1568 C C . PHE B 1 66 ? 0.186 -8.031 0.676 1 90.5 66 PHE B C 1
ATOM 1570 O O . PHE B 1 66 ? 0.085 -8.898 1.549 1 90.5 66 PHE B O 1
ATOM 1577 N N . HIS B 1 67 ? -0.844 -7.43 0.165 1 88.44 67 HIS B N 1
ATOM 1578 C CA . HIS B 1 67 ? -2.123 -7.461 0.866 1 88.44 67 HIS B CA 1
ATOM 1579 C C . HIS B 1 67 ? -2.975 -8.641 0.408 1 88.44 67 HIS B C 1
ATOM 1581 O O . HIS B 1 67 ? -3.74 -9.203 1.195 1 88.44 67 HIS B O 1
ATOM 1587 N N . ASN B 1 68 ? -2.844 -8.984 -0.821 1 92.31 68 ASN B N 1
ATOM 1588 C CA . ASN B 1 68 ? -3.756 -10 -1.332 1 92.31 68 ASN B CA 1
ATOM 1589 C C . ASN B 1 68 ? -3.135 -11.391 -1.268 1 92.31 68 ASN B C 1
ATOM 1591 O O . ASN B 1 68 ? -3.846 -12.383 -1.114 1 92.31 68 ASN B O 1
ATOM 1595 N N . ILE B 1 69 ? -1.85 -11.445 -1.388 1 95.5 69 ILE B N 1
ATOM 1596 C CA . ILE B 1 69 ? -1.199 -12.75 -1.481 1 95.5 69 ILE B CA 1
ATOM 1597 C C . ILE B 1 69 ? -0.538 -13.094 -0.149 1 95.5 69 ILE B C 1
ATOM 1599 O O . ILE B 1 69 ? -1.026 -13.945 0.592 1 95.5 69 ILE B O 1
ATOM 1603 N N . CYS B 1 70 ? 0.427 -12.289 0.272 1 95.56 70 CYS B N 1
ATOM 1604 C CA . CYS B 1 70 ? 1.241 -12.664 1.422 1 95.56 70 CYS B CA 1
ATOM 1605 C C . CYS B 1 70 ? 0.471 -12.469 2.723 1 95.56 70 CYS B C 1
ATOM 1607 O O . CYS B 1 70 ? 0.703 -13.188 3.699 1 95.56 70 CYS B O 1
ATOM 1609 N N . ALA B 1 71 ? -0.44 -11.625 2.719 1 92.12 71 ALA B N 1
ATOM 1610 C CA . ALA B 1 71 ? -1.266 -11.438 3.91 1 92.12 71 ALA B CA 1
ATOM 1611 C C . ALA B 1 71 ? -1.959 -12.742 4.301 1 92.12 71 ALA B C 1
ATOM 1613 O O . ALA B 1 71 ? -2.178 -13.008 5.488 1 92.12 71 ALA B O 1
ATOM 1614 N N . GLN B 1 72 ? -2.27 -13.531 3.375 1 92.5 72 GLN B N 1
ATOM 1615 C CA . GLN B 1 72 ? -2.893 -14.82 3.67 1 92.5 72 GLN B CA 1
ATOM 1616 C C . GLN B 1 72 ? -1.949 -15.719 4.465 1 92.5 72 GLN B C 1
ATOM 1618 O O . GLN B 1 72 ? -2.385 -16.453 5.355 1 92.5 72 GLN B O 1
ATOM 1623 N N . GLN B 1 73 ? -0.706 -15.656 4.051 1 94 73 GLN B N 1
ATOM 1624 C CA . GLN B 1 73 ? 0.301 -16.438 4.773 1 94 73 GLN B CA 1
ATOM 1625 C C . GLN B 1 73 ? 0.439 -15.945 6.211 1 94 73 GLN B C 1
ATOM 1627 O O . GLN B 1 73 ? 0.57 -16.75 7.137 1 94 73 GLN B O 1
ATOM 1632 N N . TRP B 1 74 ? 0.392 -14.672 6.426 1 92 74 TRP B N 1
ATOM 1633 C CA . TRP B 1 74 ? 0.538 -14.102 7.762 1 92 74 TRP B CA 1
ATOM 1634 C C . TRP B 1 74 ? -0.683 -14.414 8.625 1 92 74 TRP B C 1
ATOM 1636 O O . TRP B 1 74 ? -0.557 -14.656 9.828 1 92 74 TRP B O 1
ATOM 1646 N N . HIS B 1 75 ? -1.859 -14.43 8.023 1 90.31 75 HIS B N 1
ATOM 1647 C CA . HIS B 1 75 ? -3.105 -14.656 8.742 1 90.31 75 HIS B CA 1
ATOM 1648 C C . HIS B 1 75 ? -3.27 -16.125 9.109 1 90.31 75 HIS B C 1
ATOM 1650 O O . HIS B 1 75 ? -3.703 -16.453 10.219 1 90.31 75 HIS B O 1
ATOM 1656 N N . ASP B 1 76 ? -2.994 -16.953 8.156 1 93.5 76 ASP B N 1
ATOM 1657 C CA . ASP B 1 76 ? -3.16 -18.391 8.352 1 93.5 76 ASP B CA 1
ATOM 1658 C C . ASP B 1 76 ? -2.088 -19.172 7.594 1 93.5 76 ASP B C 1
ATOM 1660 O O . ASP B 1 76 ? -2.34 -19.688 6.5 1 93.5 76 ASP B O 1
ATOM 1664 N N . PRO B 1 77 ? -0.951 -19.391 8.219 1 93.88 77 PRO B N 1
ATOM 1665 C CA . PRO B 1 77 ? 0.177 -20.047 7.551 1 93.88 77 PRO B CA 1
ATOM 1666 C C . PRO B 1 77 ? -0.139 -21.484 7.129 1 93.88 77 PRO B C 1
ATOM 1668 O O . PRO B 1 77 ? 0.319 -21.938 6.078 1 93.88 77 PRO B O 1
ATOM 1671 N N . ALA B 1 78 ? -0.929 -22.125 7.961 1 95.06 78 ALA B N 1
ATOM 1672 C CA . ALA B 1 78 ? -1.257 -23.516 7.645 1 95.06 78 ALA B CA 1
ATOM 1673 C C . ALA B 1 78 ? -2.131 -23.594 6.398 1 95.06 78 ALA B C 1
ATOM 1675 O O . ALA B 1 78 ? -1.89 -24.422 5.52 1 95.06 78 ALA B O 1
ATOM 1676 N N . GLN B 1 79 ? -3.074 -22.766 6.344 1 93.88 79 GLN B N 1
ATOM 1677 C CA . GLN B 1 79 ? -3.939 -22.75 5.168 1 93.88 79 GLN B CA 1
ATOM 1678 C C . GLN B 1 79 ? -3.162 -22.344 3.92 1 93.88 79 GLN B C 1
ATOM 1680 O O . GLN B 1 79 ? -3.375 -22.891 2.84 1 93.88 79 GLN B O 1
ATOM 1685 N N . PHE B 1 80 ? -2.348 -21.375 4.09 1 95.31 80 PHE B N 1
ATOM 1686 C CA . PHE B 1 80 ? -1.528 -20.922 2.975 1 95.31 80 PHE B CA 1
ATOM 1687 C C . PHE B 1 80 ? -0.681 -22.062 2.424 1 95.31 80 PHE B C 1
ATOM 1689 O O . PHE B 1 80 ? -0.592 -22.25 1.208 1 95.31 80 PHE B O 1
ATOM 1696 N N . ALA B 1 81 ? -0.123 -22.844 3.314 1 94.94 81 ALA B N 1
ATOM 1697 C CA . ALA B 1 81 ? 0.713 -23.984 2.916 1 94.94 81 ALA B CA 1
ATOM 1698 C C . ALA B 1 81 ? -0.104 -25.031 2.174 1 94.94 81 ALA B C 1
ATOM 1700 O O . ALA B 1 81 ? 0.371 -25.625 1.203 1 94.94 81 ALA B O 1
ATOM 1701 N N . ARG B 1 82 ? -1.316 -25.219 2.521 1 94.69 82 ARG B N 1
ATOM 1702 C CA . ARG B 1 82 ? -2.174 -26.234 1.926 1 94.69 82 ARG B CA 1
ATOM 1703 C C . ARG B 1 82 ? -2.586 -25.844 0.51 1 94.69 82 ARG B C 1
ATOM 1705 O O . ARG B 1 82 ? -2.887 -26.719 -0.316 1 94.69 82 ARG B O 1
ATOM 1712 N N . LEU B 1 83 ? -2.635 -24.609 0.252 1 93.69 83 LEU B N 1
ATOM 1713 C CA . LEU B 1 83 ? -2.982 -24.141 -1.085 1 93.69 83 LEU B CA 1
ATOM 1714 C C . LEU B 1 83 ? -1.961 -24.625 -2.111 1 93.69 83 LEU B C 1
ATOM 1716 O O . LEU B 1 83 ? -2.291 -24.812 -3.285 1 93.69 83 LEU B O 1
ATOM 1720 N N . GLY B 1 84 ? -0.723 -24.688 -1.638 1 94.19 84 GLY B N 1
ATOM 1721 C CA . GLY B 1 84 ? 0.336 -25.094 -2.547 1 94.19 84 GLY B CA 1
ATOM 1722 C C . GLY B 1 84 ? 0.712 -24.016 -3.545 1 94.19 84 GLY B C 1
ATOM 1723 O O . GLY B 1 84 ? 1.138 -24.312 -4.664 1 94.19 84 GLY B O 1
ATOM 1724 N N . LEU B 1 85 ? 0.48 -22.781 -3.17 1 95.19 85 LEU B N 1
ATOM 1725 C CA . LEU B 1 85 ? 0.822 -21.656 -4.039 1 95.19 85 LEU B CA 1
ATOM 1726 C C . LEU B 1 85 ? 2.332 -21.547 -4.215 1 95.19 85 LEU B C 1
ATOM 1728 O O . LEU B 1 85 ? 3.078 -21.531 -3.234 1 95.19 85 LEU B O 1
ATOM 1732 N N . THR B 1 86 ? 2.777 -21.453 -5.477 1 95.38 86 THR B N 1
ATOM 1733 C CA . THR B 1 86 ? 4.207 -21.328 -5.75 1 95.38 86 THR B CA 1
ATOM 1734 C C . THR B 1 86 ? 4.496 -20.047 -6.527 1 95.38 86 THR B C 1
ATOM 1736 O O . THR B 1 86 ? 5.605 -19.516 -6.465 1 95.38 86 THR B O 1
ATOM 1739 N N . ARG B 1 87 ? 3.418 -19.625 -7.203 1 96.38 87 ARG B N 1
ATOM 1740 C CA . ARG B 1 87 ? 3.627 -18.469 -8.078 1 96.38 87 ARG B CA 1
ATOM 1741 C C . ARG B 1 87 ? 2.318 -17.719 -8.32 1 96.38 87 ARG B C 1
ATOM 1743 O O . ARG B 1 87 ? 1.255 -18.344 -8.406 1 96.38 87 ARG B O 1
ATOM 1750 N N . VAL B 1 88 ? 2.438 -16.422 -8.398 1 97.75 88 VAL B N 1
ATOM 1751 C CA . VAL B 1 88 ? 1.305 -15.594 -8.781 1 97.75 88 VAL B CA 1
ATOM 1752 C C . VAL B 1 88 ? 1.683 -14.727 -9.977 1 97.75 88 VAL B C 1
ATOM 1754 O O . VAL B 1 88 ? 2.77 -14.141 -10.016 1 97.75 88 VAL B O 1
ATOM 1757 N N . GLU B 1 89 ? 0.844 -14.695 -10.93 1 98.12 89 GLU B N 1
ATOM 1758 C CA . GLU B 1 89 ? 0.978 -13.836 -12.102 1 98.12 89 GLU B CA 1
ATOM 1759 C C . GLU B 1 89 ? -0.171 -12.836 -12.188 1 98.12 89 GLU B C 1
ATOM 1761 O O . GLU B 1 89 ? -1.341 -13.227 -12.203 1 98.12 89 GLU B O 1
ATOM 1766 N N . LEU B 1 90 ? 0.169 -11.547 -12.195 1 98.12 90 LEU B N 1
ATOM 1767 C CA . LEU B 1 90 ? -0.833 -10.492 -12.289 1 98.12 90 LEU B CA 1
ATOM 1768 C C . LEU B 1 90 ? -0.712 -9.742 -13.609 1 98.12 90 LEU B C 1
ATOM 1770 O O . LEU B 1 90 ? 0.338 -9.164 -13.906 1 98.12 90 LEU B O 1
ATOM 1774 N N . PHE B 1 91 ? -1.835 -9.703 -14.367 1 98.38 91 PHE B N 1
ATOM 1775 C CA . PHE B 1 91 ? -1.835 -9.07 -15.68 1 98.38 91 PHE B CA 1
ATOM 1776 C C . PHE B 1 91 ? -2.82 -7.91 -15.719 1 98.38 91 PHE B C 1
ATOM 1778 O O . PHE B 1 91 ? -3.77 -7.863 -14.93 1 98.38 91 PHE B O 1
ATOM 1785 N N . ASN B 1 92 ? -2.529 -7.055 -16.672 1 97.5 92 ASN B N 1
ATOM 1786 C CA . ASN B 1 92 ? -3.463 -5.965 -16.938 1 97.5 92 ASN B CA 1
ATOM 1787 C C . ASN B 1 92 ? -4.719 -6.465 -17.641 1 97.5 92 ASN B C 1
ATOM 1789 O O . ASN B 1 92 ? -4.859 -7.66 -17.906 1 97.5 92 ASN B O 1
ATOM 1793 N N . ALA B 1 93 ? -5.523 -5.59 -17.969 1 96.62 93 ALA B N 1
ATOM 1794 C CA . ALA B 1 93 ? -6.828 -5.926 -18.531 1 96.62 93 ALA B CA 1
ATOM 1795 C C . ALA B 1 93 ? -6.668 -6.676 -19.859 1 96.62 93 ALA B C 1
ATOM 1797 O O . ALA B 1 93 ? -7.418 -7.617 -20.141 1 96.62 93 ALA B O 1
ATOM 1798 N N . ALA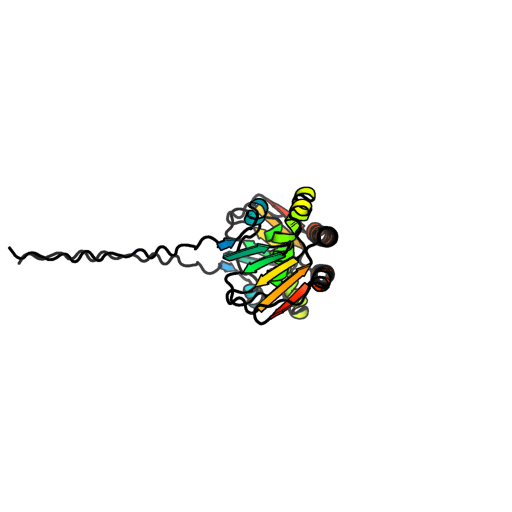 B 1 94 ? -5.711 -6.301 -20.656 1 96.44 94 ALA B N 1
ATOM 1799 C CA . ALA B 1 94 ? -5.484 -6.898 -21.969 1 96.44 94 ALA B CA 1
ATOM 1800 C C . ALA B 1 94 ? -4.73 -8.219 -21.844 1 96.44 94 ALA B C 1
ATOM 1802 O O . ALA B 1 94 ? -4.598 -8.961 -22.828 1 96.44 94 ALA B O 1
ATOM 1803 N N . GLY B 1 95 ? -4.273 -8.477 -20.672 1 96.69 95 GLY B N 1
ATOM 1804 C CA . GLY B 1 95 ? -3.506 -9.695 -20.484 1 96.69 95 GLY B CA 1
ATOM 1805 C C . GLY B 1 95 ? -2.148 -9.656 -21.156 1 96.69 95 GLY B C 1
ATOM 1806 O O . GLY B 1 95 ? -1.563 -10.703 -21.453 1 96.69 95 GLY B O 1
ATOM 1807 N N . THR B 1 96 ? -1.623 -8.461 -21.406 1 97 96 THR B N 1
ATOM 1808 C CA . THR B 1 96 ? -0.424 -8.375 -22.234 1 97 96 THR B CA 1
ATOM 1809 C C . THR B 1 96 ? 0.783 -7.969 -21.391 1 97 96 THR B C 1
ATOM 1811 O O . THR B 1 96 ? 1.928 -8.195 -21.781 1 97 96 THR B O 1
ATOM 1814 N N . GLN B 1 97 ? 0.543 -7.258 -20.312 1 98 97 GLN B N 1
ATOM 1815 C CA . GLN B 1 97 ? 1.593 -6.73 -19.453 1 98 97 GLN B CA 1
ATOM 1816 C C . GLN B 1 97 ? 1.339 -7.102 -17.984 1 98 97 GLN B C 1
ATOM 1818 O O . GLN B 1 97 ? 0.2 -7.051 -17.516 1 98 97 GLN B O 1
ATOM 1823 N N . GLY B 1 98 ? 2.406 -7.582 -17.312 1 98.12 98 GLY B N 1
ATOM 1824 C CA . GLY B 1 98 ? 2.221 -7.914 -15.906 1 98.12 98 GLY B CA 1
ATOM 1825 C C . GLY B 1 98 ? 3.514 -8.297 -15.211 1 98.12 98 GLY B C 1
ATOM 1826 O O . GLY B 1 98 ? 4.598 -7.914 -15.641 1 98.12 98 GLY B O 1
ATOM 1827 N N . PHE B 1 99 ? 3.367 -8.969 -14.031 1 98.19 99 PHE B N 1
ATOM 1828 C CA . PHE B 1 99 ? 4.465 -9.43 -13.188 1 98.19 99 PHE B CA 1
ATOM 1829 C C . PHE B 1 99 ? 4.145 -10.789 -12.578 1 98.19 99 PHE B C 1
ATOM 1831 O O . PHE B 1 99 ? 2.975 -11.141 -12.406 1 98.19 99 PHE B O 1
ATOM 1838 N N . ALA B 1 100 ? 5.191 -11.445 -12.297 1 98.25 100 ALA B N 1
ATOM 1839 C CA . ALA B 1 100 ? 5.082 -12.719 -11.586 1 98.25 100 ALA B CA 1
ATOM 1840 C C . ALA B 1 100 ? 5.875 -12.688 -10.281 1 98.25 100 ALA B C 1
ATOM 1842 O O . ALA B 1 100 ? 6.988 -12.156 -10.234 1 98.25 100 ALA B O 1
ATOM 1843 N N . PHE B 1 101 ? 5.309 -13.227 -9.234 1 97.69 101 PHE B N 1
ATOM 1844 C CA . PHE B 1 101 ? 5.91 -13.281 -7.906 1 97.69 101 PHE B CA 1
ATOM 1845 C C . PHE B 1 101 ? 6.07 -14.727 -7.441 1 97.69 101 PHE B C 1
ATOM 1847 O O . PHE B 1 101 ? 5.121 -15.508 -7.496 1 97.69 101 PHE B O 1
ATOM 1854 N N . ASP B 1 102 ? 7.211 -15.07 -7.02 1 95.88 102 ASP B N 1
ATOM 1855 C CA . ASP B 1 102 ? 7.41 -16.359 -6.363 1 95.88 102 ASP B CA 1
ATOM 1856 C C . ASP B 1 102 ? 6.824 -16.344 -4.949 1 95.88 102 ASP B C 1
ATOM 1858 O O . ASP B 1 102 ? 7.488 -15.922 -4 1 95.88 102 ASP B O 1
ATOM 1862 N N . ALA B 1 103 ? 5.648 -16.922 -4.836 1 93.06 103 ALA B N 1
ATOM 1863 C CA . ALA B 1 103 ? 4.836 -16.781 -3.631 1 93.06 103 ALA B CA 1
ATOM 1864 C C . ALA B 1 103 ? 5.039 -17.969 -2.697 1 93.06 103 ALA B C 1
ATOM 1866 O O . ALA B 1 103 ? 4.086 -18.688 -2.363 1 93.06 103 ALA B O 1
ATOM 1867 N N . ARG B 1 104 ? 6.148 -18.094 -2.18 1 91.5 104 ARG B N 1
ATOM 1868 C CA . ARG B 1 104 ? 6.414 -19.172 -1.218 1 91.5 104 ARG B CA 1
ATOM 1869 C C . ARG B 1 104 ? 6.203 -18.672 0.211 1 91.5 104 ARG B C 1
ATOM 1871 O O . ARG B 1 104 ? 6.344 -17.484 0.491 1 91.5 104 ARG B O 1
ATOM 1878 N N . GLY B 1 105 ? 5.875 -19.609 1.028 1 93.44 105 GLY B N 1
ATOM 1879 C CA . GLY B 1 105 ? 5.609 -19.266 2.416 1 93.44 105 GLY B CA 1
ATOM 1880 C C . GLY B 1 105 ? 6.773 -18.562 3.092 1 93.44 105 GLY B C 1
ATOM 1881 O O . GLY B 1 105 ? 6.582 -17.594 3.824 1 93.44 105 GLY B O 1
ATOM 1882 N N . ASP B 1 106 ? 7.961 -19.031 2.838 1 92.5 106 ASP B N 1
ATOM 1883 C CA . ASP B 1 106 ? 9.141 -18.453 3.473 1 92.5 106 ASP B CA 1
ATOM 1884 C C . ASP B 1 106 ? 9.391 -17.031 2.965 1 92.5 106 ASP B C 1
ATOM 1886 O O . ASP B 1 106 ? 9.82 -16.172 3.727 1 92.5 106 ASP B O 1
ATOM 1890 N N . VAL B 1 107 ? 9.141 -16.812 1.739 1 93.56 107 VAL B N 1
ATOM 1891 C CA . VAL B 1 107 ? 9.297 -15.484 1.155 1 93.56 107 VAL B CA 1
ATOM 1892 C C . VAL B 1 107 ? 8.297 -14.516 1.792 1 93.56 107 VAL B C 1
ATOM 1894 O O . VAL B 1 107 ? 8.664 -13.414 2.203 1 93.56 107 VAL B O 1
ATOM 1897 N N . CYS B 1 108 ? 7.125 -14.945 1.938 1 95.81 108 CYS B N 1
ATOM 1898 C CA . CYS B 1 108 ? 6.102 -14.109 2.559 1 95.81 108 CYS B CA 1
ATOM 1899 C C . CYS B 1 108 ? 6.43 -13.852 4.023 1 95.81 108 CYS B C 1
ATOM 1901 O O . CYS B 1 108 ? 6.199 -12.75 4.527 1 95.81 108 CYS B O 1
ATOM 1903 N N . GLU B 1 109 ? 6.922 -14.859 4.676 1 94.12 109 GLU B N 1
ATOM 1904 C CA . GLU B 1 109 ? 7.309 -14.672 6.07 1 94.12 109 GLU B CA 1
ATOM 1905 C C . GLU B 1 109 ? 8.375 -13.586 6.207 1 94.12 109 GLU B C 1
ATOM 1907 O O . GLU B 1 109 ? 8.273 -12.711 7.074 1 94.12 109 GLU B O 1
ATOM 1912 N N . GLU B 1 110 ? 9.344 -13.656 5.352 1 92.44 110 GLU B N 1
ATOM 1913 C CA . GLU B 1 110 ? 10.398 -12.648 5.387 1 92.44 110 GLU B CA 1
ATOM 1914 C C . GLU B 1 110 ? 9.844 -11.266 5.055 1 92.44 110 GLU B C 1
ATOM 1916 O O . GLU B 1 110 ? 10.219 -10.273 5.684 1 92.44 110 GLU B O 1
ATOM 1921 N N . MET B 1 111 ? 8.984 -11.18 4.109 1 91.94 111 MET B N 1
ATOM 1922 C CA . MET B 1 111 ? 8.328 -9.922 3.76 1 91.94 111 MET B CA 1
ATOM 1923 C C . MET B 1 111 ? 7.566 -9.352 4.953 1 91.94 111 MET B C 1
ATOM 1925 O O . MET B 1 111 ? 7.535 -8.141 5.156 1 91.94 111 MET B O 1
ATOM 1929 N N . GLY B 1 112 ? 6.934 -10.258 5.613 1 90.44 112 GLY B N 1
ATOM 1930 C CA . GLY B 1 112 ? 6.199 -9.836 6.797 1 90.44 112 GLY B CA 1
ATOM 1931 C C . GLY B 1 112 ? 7.07 -9.125 7.816 1 90.44 112 GLY B C 1
ATOM 1932 O O . GLY B 1 112 ? 6.637 -8.141 8.43 1 90.44 112 GLY B O 1
ATOM 1933 N N . LYS B 1 113 ? 8.25 -9.57 7.984 1 89.88 113 LYS B N 1
ATOM 1934 C CA . LYS B 1 113 ? 9.188 -8.93 8.898 1 89.88 113 LYS B CA 1
ATOM 1935 C C . LYS B 1 113 ? 9.539 -7.516 8.438 1 89.88 113 LYS B C 1
ATOM 1937 O O . LYS B 1 113 ? 9.586 -6.582 9.242 1 89.88 113 LYS B O 1
ATOM 1942 N N . LEU B 1 114 ? 9.695 -7.441 7.148 1 87.69 114 LEU B N 1
ATOM 1943 C CA . LEU B 1 114 ? 9.969 -6.121 6.59 1 87.69 114 LEU B CA 1
ATOM 1944 C C . LEU B 1 114 ? 8.766 -5.199 6.742 1 87.69 114 LEU B C 1
ATOM 1946 O O . LEU B 1 114 ? 8.914 -4.027 7.094 1 87.69 114 LEU B O 1
ATOM 1950 N N . GLY B 1 115 ? 7.648 -5.766 6.48 1 84.62 115 GLY B N 1
ATOM 1951 C CA . GLY B 1 115 ? 6.418 -5.012 6.652 1 84.62 115 GLY B CA 1
ATOM 1952 C C . GLY B 1 115 ? 6.195 -4.551 8.078 1 84.62 115 GLY B C 1
ATOM 1953 O O . GLY B 1 115 ? 5.738 -3.432 8.312 1 84.62 115 GLY B O 1
ATOM 1954 N N . LYS B 1 116 ? 6.477 -5.426 8.977 1 83.75 116 LYS B N 1
ATOM 1955 C CA . LYS B 1 116 ? 6.344 -5.078 10.391 1 83.75 116 LYS B CA 1
ATOM 1956 C C . LYS B 1 116 ? 7.285 -3.938 10.766 1 83.75 116 LYS B C 1
ATOM 1958 O O . LYS B 1 116 ? 6.902 -3.027 11.5 1 83.75 116 LYS B O 1
ATOM 1963 N N . ASN B 1 117 ? 8.453 -4.047 10.258 1 84.62 117 ASN B N 1
ATOM 1964 C CA . ASN B 1 117 ? 9.406 -2.969 10.508 1 84.62 117 ASN B CA 1
ATOM 1965 C C . ASN B 1 117 ? 8.898 -1.633 9.977 1 84.62 117 ASN B C 1
ATOM 1967 O O . ASN B 1 117 ? 9.023 -0.604 10.641 1 84.62 117 ASN B O 1
ATOM 1971 N N . PHE B 1 118 ? 8.336 -1.739 8.883 1 85.56 118 PHE B N 1
ATOM 1972 C CA . PHE B 1 118 ? 7.789 -0.543 8.25 1 85.56 118 PHE B CA 1
ATOM 1973 C C . PHE B 1 118 ? 6.637 0.018 9.07 1 85.56 118 PHE B C 1
ATOM 1975 O O . PHE B 1 118 ? 6.605 1.212 9.375 1 85.56 118 PHE B O 1
ATOM 1982 N N . ARG B 1 119 ? 5.793 -0.792 9.484 1 83.94 119 ARG B N 1
ATOM 1983 C CA . ARG B 1 119 ? 4.633 -0.373 10.266 1 83.94 119 ARG B CA 1
ATOM 1984 C C . ARG B 1 119 ? 5.055 0.161 11.625 1 83.94 119 ARG B C 1
ATOM 1986 O O . ARG B 1 119 ? 4.5 1.147 12.117 1 83.94 119 ARG B O 1
ATOM 1993 N N . THR B 1 120 ? 5.969 -0.531 12.195 1 88.12 120 THR B N 1
ATOM 1994 C CA . THR B 1 120 ? 6.492 -0.085 13.477 1 88.12 120 THR B CA 1
ATOM 1995 C C . THR B 1 120 ? 7.121 1.3 13.352 1 88.12 120 THR B C 1
ATOM 1997 O O . THR B 1 120 ? 6.934 2.154 14.227 1 88.12 120 THR B O 1
ATOM 2000 N N . PHE B 1 121 ? 7.785 1.439 12.297 1 91.31 121 PHE B N 1
ATOM 2001 C CA . PHE B 1 121 ? 8.398 2.744 12.07 1 91.31 121 PHE B CA 1
ATOM 2002 C C . PHE B 1 121 ? 7.332 3.83 11.961 1 91.31 121 PHE B C 1
ATOM 2004 O O . PHE B 1 121 ? 7.422 4.859 12.633 1 91.31 121 PHE B O 1
ATOM 2011 N N . ILE B 1 122 ? 6.328 3.631 11.211 1 91.56 122 ILE B N 1
ATOM 2012 C CA . ILE B 1 122 ? 5.258 4.613 11.07 1 91.56 122 ILE B CA 1
ATOM 2013 C C . ILE B 1 122 ? 4.602 4.852 12.43 1 91.56 122 ILE B C 1
ATOM 2015 O O . ILE B 1 122 ? 4.316 5.996 12.797 1 91.56 122 ILE B O 1
ATOM 2019 N N . GLY B 1 123 ? 4.438 3.785 13.133 1 91.44 123 GLY B N 1
ATOM 2020 C CA . GLY B 1 123 ? 3.816 3.859 14.445 1 91.44 123 GLY B CA 1
ATOM 2021 C C . GLY B 1 123 ? 4.566 4.758 15.406 1 91.44 123 GLY B C 1
ATOM 2022 O O . GLY B 1 123 ? 3.955 5.441 16.234 1 91.44 123 GLY B O 1
ATOM 2023 N N . LYS B 1 124 ? 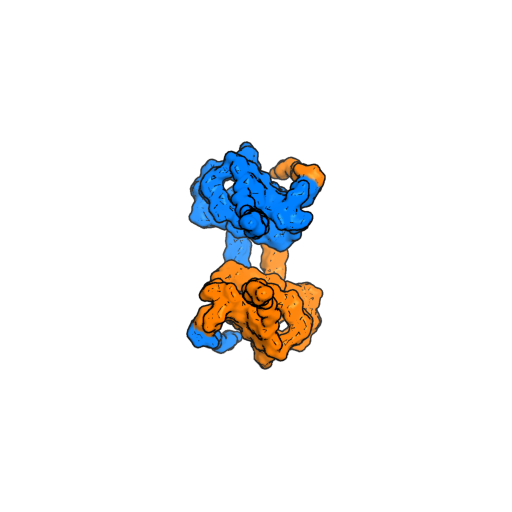5.887 4.773 15.266 1 92.75 124 LYS B N 1
ATOM 2024 C CA . LYS B 1 124 ? 6.715 5.602 16.141 1 92.75 124 LYS B CA 1
ATOM 2025 C C . LYS B 1 124 ? 6.371 7.082 15.977 1 92.75 124 LYS B C 1
ATOM 2027 O O . LYS B 1 124 ? 6.547 7.867 16.906 1 92.75 124 LYS B O 1
ATOM 2032 N N . TYR B 1 125 ? 5.863 7.395 14.852 1 94.62 125 TYR B N 1
ATOM 2033 C CA . TYR B 1 125 ? 5.625 8.797 14.539 1 94.62 125 TYR B CA 1
ATOM 2034 C C . TYR B 1 125 ? 4.137 9.07 14.336 1 94.62 125 TYR B C 1
ATOM 2036 O O . TYR B 1 125 ? 3.762 10.039 13.68 1 94.62 125 TYR B O 1
ATOM 2044 N N . THR B 1 126 ? 3.332 8.125 14.82 1 95.25 126 THR B N 1
ATOM 2045 C CA . THR B 1 126 ? 1.888 8.227 14.633 1 95.25 126 THR B CA 1
ATOM 2046 C C . THR B 1 126 ? 1.177 8.312 15.984 1 95.25 126 THR B C 1
ATOM 2048 O O . THR B 1 126 ? 1.562 7.641 16.938 1 95.25 126 THR B O 1
ATOM 2051 N N . GLN B 1 127 ? 0.167 9.141 16.078 1 95.31 127 GLN B N 1
ATOM 2052 C CA . GLN B 1 127 ? -0.737 9.203 17.219 1 95.31 127 GLN B CA 1
ATOM 2053 C C . GLN B 1 127 ? -2.188 9.016 16.781 1 95.31 127 GLN B C 1
ATOM 2055 O O . GLN B 1 127 ? -2.598 9.516 15.734 1 95.31 127 GLN B O 1
ATOM 2060 N N . ALA B 1 128 ? -2.932 8.25 17.609 1 95.31 128 ALA B N 1
ATOM 2061 C CA . ALA B 1 128 ? -4.359 8.094 17.344 1 95.31 128 ALA B CA 1
ATOM 2062 C C . ALA B 1 128 ? -5.133 9.359 17.703 1 95.31 128 ALA B C 1
ATOM 2064 O O . ALA B 1 128 ? -4.848 9.992 18.719 1 95.31 128 ALA B O 1
ATOM 2065 N N . CYS B 1 129 ? -6.016 9.664 16.875 1 97.31 129 CYS B N 1
ATOM 2066 C CA . CYS B 1 129 ? -6.906 10.797 17.109 1 97.31 129 CYS B CA 1
ATOM 2067 C C . CYS B 1 129 ? -8.32 10.328 17.406 1 97.31 129 CYS B C 1
ATOM 2069 O O . CYS B 1 129 ? -8.781 9.328 16.859 1 97.31 129 CYS B O 1
ATOM 2071 N N . SER B 1 130 ? -8.992 11.023 18.297 1 95.31 130 SER B N 1
ATOM 2072 C CA . SER B 1 130 ? -10.383 10.727 18.641 1 95.31 130 SER B CA 1
ATOM 2073 C C . SER B 1 130 ? -11.156 12 18.969 1 95.31 130 SER B C 1
ATOM 2075 O O . SER B 1 130 ? -10.562 13.023 19.312 1 95.31 130 SER B O 1
ATOM 2077 N N . ALA B 1 131 ? -12.461 11.859 18.703 1 94.94 131 ALA B N 1
ATOM 2078 C CA . ALA B 1 131 ? -13.344 12.984 19 1 94.94 131 ALA B CA 1
ATOM 2079 C C . ALA B 1 131 ? -12.875 14.258 18.312 1 94.94 131 ALA B C 1
ATOM 2081 O O . ALA B 1 131 ? -12.812 15.328 18.922 1 94.94 131 ALA B O 1
ATOM 2082 N N . SER B 1 132 ? -12.383 14.078 17.094 1 93.31 132 SER B N 1
ATOM 2083 C CA . SER B 1 132 ? -12.016 15.156 16.188 1 93.31 132 SER B CA 1
ATOM 2084 C C . SER B 1 132 ? -10.766 15.883 16.672 1 93.31 132 SER B C 1
ATOM 2086 O O . SER B 1 132 ? -10.508 17.016 16.266 1 93.31 132 SER B O 1
ATOM 2088 N N . THR B 1 133 ? -10.055 15.258 17.547 1 94.94 133 THR B N 1
ATOM 2089 C CA . THR B 1 133 ? -8.859 15.891 18.078 1 94.94 133 THR B CA 1
ATOM 2090 C C . THR B 1 133 ? -7.684 14.914 18.094 1 94.94 133 THR B C 1
ATOM 2092 O O . THR B 1 133 ? -7.855 13.734 18.406 1 94.94 133 THR B O 1
ATOM 2095 N N . CYS B 1 134 ? -6.504 15.484 17.75 1 96.56 134 CYS B N 1
ATOM 2096 C CA . CYS B 1 134 ? -5.27 14.719 17.875 1 96.56 134 CYS B CA 1
ATOM 2097 C C . CYS B 1 134 ? -4.43 15.234 19.031 1 96.56 134 CYS B C 1
ATOM 2099 O O . CYS B 1 134 ? -4.387 16.438 19.297 1 96.56 134 CYS B O 1
ATOM 2101 N N . PRO B 1 135 ? -3.785 14.312 19.719 1 93.75 135 PRO B N 1
ATOM 2102 C CA . PRO B 1 135 ? -2.834 14.773 20.734 1 93.75 135 PRO B CA 1
ATOM 2103 C C . PRO B 1 135 ? -1.719 15.633 20.141 1 93.75 135 PRO B C 1
ATOM 2105 O O . PRO B 1 135 ? -1.447 15.562 18.938 1 93.75 135 PRO B O 1
ATOM 2108 N N . PRO B 1 136 ? -1.175 16.438 20.969 1 89 136 PRO B N 1
ATOM 2109 C CA . PRO B 1 136 ? -0.077 17.25 20.469 1 89 136 PRO B CA 1
ATOM 2110 C C . PRO B 1 136 ? 1.115 16.422 20 1 89 136 PRO B C 1
ATOM 2112 O O . PRO B 1 136 ? 1.306 15.297 20.453 1 89 136 PRO B O 1
ATOM 2115 N N . GLN B 1 137 ? 1.877 17 18.969 1 84.94 137 GLN B N 1
ATOM 2116 C CA . GLN B 1 137 ? 3.072 16.359 18.438 1 84.94 137 GLN B CA 1
ATOM 2117 C C . GLN B 1 137 ? 4.109 16.141 19.531 1 84.94 137 GLN B C 1
ATOM 2119 O O . GLN B 1 137 ? 4.266 16.969 20.422 1 84.94 137 GLN B O 1
ATOM 2124 N N . ARG B 1 138 ? 4.758 14.969 19.422 1 68.44 138 ARG B N 1
ATOM 2125 C CA . ARG B 1 138 ? 5.773 14.656 20.422 1 68.44 138 ARG B CA 1
ATOM 2126 C C . ARG B 1 138 ? 7.09 15.359 20.109 1 68.44 138 ARG B C 1
ATOM 2128 O O . ARG B 1 138 ? 7.41 15.594 18.938 1 68.44 138 ARG B O 1
#

Nearest PDB structures (foldseek):
  5ltn-assembly1_A  TM=2.657E-01  e=2.018E+00  Mammarenavirus choriomeningitidis
  4i1t-assembly1_A-2  TM=3.258E-01  e=2.156E+00  Mammarenavirus caliense
  7ela-assembly1_A  TM=2.740E-01  e=4.454E+00  Mammarenavirus lassaense
  4i1t-assembly1_A-2  TM=3.260E-01  e=1.667E+00  Mammarenavirus caliense
  5ltn-assembly1_A  TM=2.658E-01  e=1.901E+00  Mammarenavirus choriomeningitidis

Secondary structure (DSSP, 8-state):
---------------------EEES--HHHHTT-TTEEEEEEETTEEEEEESSS---HHHHHHIIIIIIIHHHHH-HHHHHHHT--EEEEE-TTSSEEEEE---HHHHHHHHHHHHHHHHHHHHTEEEEETTB-PPP-/---------------------EEES--HHHHTT-TTEEEEEEETTEEEEEESSS---HHHHHHIIIIIIIHHHHH-HHHHHHHT--EEEEE-TTSSEEEEE---HHHHHHHHHHHHHHHHHHHHTEEEEETTB-PPP-

Solvent-accessible surface area (backbone atoms only — not comparable to full-atom values): 15429 Å² total; per-residue (Å²): 132,86,78,77,79,77,77,77,78,76,74,74,74,72,68,78,65,79,70,72,54,50,68,43,74,56,56,72,84,55,55,75,42,45,74,78,40,44,32,34,36,39,57,95,26,30,37,42,35,25,26,84,35,92,65,64,46,68,66,57,47,54,47,42,48,47,63,38,49,34,38,44,39,76,75,35,50,67,61,42,60,70,65,45,49,47,32,38,33,45,24,9,51,82,39,37,41,31,37,32,35,59,48,35,70,69,54,35,52,54,49,48,55,52,50,48,51,49,51,52,54,51,49,76,41,44,44,73,21,48,81,62,42,65,72,80,85,129,133,86,77,77,79,76,78,79,78,78,76,76,73,73,69,78,63,79,72,72,55,49,67,42,74,55,55,71,84,56,56,75,43,47,74,77,41,46,31,34,34,40,56,95,27,30,36,42,34,25,25,84,35,91,65,63,45,68,67,58,47,53,47,43,47,46,64,38,50,33,39,45,38,75,74,35,50,68,62,42,60,69,65,47,48,48,30,38,34,46,24,10,51,82,41,38,42,29,38,31,35,56,48,36,70,67,56,36,52,55,48,47,55,51,50,48,52,48,51,51,54,52,48,75,40,44,45,72,22,48,80,60,41,63,70,80,86,131